Protein AF-R9MTG6-F1 (afdb_monomer_lite)

Foldseek 3Di:
DKDKDKFFWADDPPDPKTKTWDPDDCCVVPVDQKFFWFKDWQNRTDGWIWHDDPDPTIMTIDDPVNCVVVVHDGGDMIIMMIDGDDPPQQPFDQDPQARDTHSDPPPDDQHDPQDFFLVSQLVSDDPVVSVVSVVVVVVCCVVCVPWDWGADPSWTFTDDPHTQKTWHDDPPDIDIPRDDVVCVVCVVVVVD

pLDDT: mean 89.78, std 8.95, range [51.88, 97.75]

Radius of gyration: 26.45 Å; chains: 1; bounding box: 56×41×65 Å

Secondary structure (DSSP, 8-state):
-EEEEEEE-EE-TTSS-EEEEE-S-HHHHHS-SEEEEEEEETTEEEEEEEEE-SSSSEEEEE-HHHHHHHT--TT-EEEEEEEE--------EEPTTT--EESSTT-----SSPPSSHHHHHHTS-HHHHHHHHHHHHHHHHH-TTSEEEEETTEEEEEESEEEEEEEE-SSSEEEE--HHHHHHTHHHH--

Sequence (192 aa):
MELKFRGRILQNENMDAAYVEVPYDIKELFGKGRLLVNATFDGIPYRGQVVKMETSCYIIGVTKQIRKQIGKSFGDMVEVVLHERDSEKSPMWQCPKCGRVFKKKEQSHYCGEKPKTIDEYILSQDEDKQADLRYIRQILRSALPEAEERISWSMPTYWKGHNIVHFAASRKHIGLYPGPAAVEKFAGSLSS

Structure (mmCIF, N/CA/C/O backbone):
data_AF-R9MTG6-F1
#
_entry.id   AF-R9MTG6-F1
#
loop_
_atom_site.group_PDB
_atom_site.id
_atom_site.type_symbol
_atom_site.label_atom_id
_atom_site.label_alt_id
_atom_site.label_comp_id
_atom_site.label_asym_id
_atom_site.label_entity_id
_atom_site.label_seq_id
_atom_site.pdbx_PDB_ins_code
_atom_site.Cartn_x
_atom_site.Cartn_y
_atom_site.Cartn_z
_atom_site.occupancy
_atom_site.B_iso_or_equiv
_atom_site.auth_seq_id
_atom_site.auth_comp_id
_atom_site.auth_asym_id
_atom_site.auth_atom_id
_atom_site.pdbx_PDB_model_num
ATOM 1 N N . MET A 1 1 ? 16.351 16.139 -23.565 1.00 83.62 1 MET A N 1
ATOM 2 C CA . MET A 1 1 ? 17.674 15.680 -24.040 1.00 83.62 1 MET A CA 1
ATOM 3 C C . MET A 1 1 ? 17.540 14.253 -24.548 1.00 83.62 1 MET A C 1
ATOM 5 O O . MET A 1 1 ? 16.842 13.475 -23.903 1.00 83.62 1 MET A O 1
ATOM 9 N N . GLU A 1 2 ? 18.156 13.941 -25.686 1.00 91.69 2 GLU A N 1
ATOM 10 C CA . GLU A 1 2 ? 18.243 12.584 -26.241 1.00 91.69 2 GLU A CA 1
ATOM 11 C C . GLU A 1 2 ? 19.631 12.005 -25.929 1.00 91.69 2 GLU A C 1
ATOM 13 O O . GLU A 1 2 ? 20.635 12.696 -26.097 1.00 91.69 2 GLU A O 1
ATOM 18 N N . LEU A 1 3 ? 19.693 10.754 -25.467 1.00 94.00 3 LEU A N 1
ATOM 19 C CA . LEU A 1 3 ? 20.933 9.991 -25.316 1.00 94.00 3 LEU A CA 1
ATOM 20 C C . LEU A 1 3 ? 20.880 8.767 -26.227 1.00 94.00 3 LEU A C 1
ATOM 22 O O . LEU A 1 3 ? 19.967 7.952 -26.100 1.00 94.00 3 LEU A O 1
ATOM 26 N N . LYS A 1 4 ? 21.863 8.612 -27.116 1.00 96.50 4 LYS A N 1
ATOM 27 C CA . LYS A 1 4 ? 21.914 7.520 -28.093 1.00 96.50 4 LYS A CA 1
ATOM 28 C C . LYS A 1 4 ? 23.230 6.762 -27.999 1.00 96.50 4 LYS A C 1
ATOM 30 O O . LYS A 1 4 ? 24.298 7.352 -28.112 1.00 96.50 4 LYS A O 1
ATOM 35 N N . PHE A 1 5 ? 23.148 5.444 -27.849 1.00 96.69 5 PHE A N 1
ATOM 36 C CA . PHE A 1 5 ? 24.320 4.582 -27.734 1.00 96.69 5 PHE A CA 1
ATOM 37 C C . PHE A 1 5 ? 24.020 3.158 -28.209 1.00 96.69 5 PHE A C 1
ATOM 39 O O . PHE A 1 5 ? 22.871 2.764 -28.408 1.00 96.69 5 PHE A O 1
ATOM 46 N N . ARG A 1 6 ? 25.077 2.366 -28.391 1.00 96.75 6 ARG A N 1
ATOM 47 C CA . ARG A 1 6 ? 24.976 0.920 -28.598 1.00 96.75 6 ARG A CA 1
ATOM 48 C C . ARG A 1 6 ? 25.458 0.208 -27.351 1.00 96.75 6 ARG A C 1
ATOM 50 O O . ARG A 1 6 ? 26.515 0.547 -26.829 1.00 96.75 6 ARG A O 1
ATOM 57 N N . GLY A 1 7 ? 24.708 -0.792 -26.910 1.00 94.75 7 GLY A N 1
ATOM 58 C CA . GLY A 1 7 ? 25.071 -1.582 -25.742 1.00 94.75 7 GLY A CA 1
ATOM 59 C C . GLY A 1 7 ? 24.806 -3.063 -25.951 1.00 94.75 7 GLY A C 1
ATOM 60 O O . GLY A 1 7 ? 23.989 -3.454 -26.786 1.00 94.75 7 GLY A O 1
ATOM 61 N N . ARG A 1 8 ? 25.536 -3.889 -25.204 1.00 96.44 8 ARG A N 1
ATOM 62 C CA . ARG A 1 8 ? 25.361 -5.340 -25.205 1.00 96.44 8 ARG A CA 1
ATOM 63 C C . ARG A 1 8 ? 24.196 -5.712 -24.292 1.00 96.44 8 ARG A C 1
ATOM 65 O O . ARG A 1 8 ? 24.101 -5.191 -23.183 1.00 96.44 8 ARG A O 1
ATOM 72 N N . ILE A 1 9 ? 23.336 -6.622 -24.742 1.00 95.88 9 ILE A N 1
ATOM 73 C CA . ILE A 1 9 ? 22.280 -7.206 -23.914 1.00 95.88 9 ILE A CA 1
ATOM 74 C C . ILE A 1 9 ? 22.934 -8.185 -22.935 1.00 95.88 9 ILE A C 1
ATOM 76 O O . ILE A 1 9 ? 23.430 -9.238 -23.330 1.00 95.88 9 ILE A O 1
ATOM 80 N N . LEU A 1 10 ? 22.942 -7.836 -21.656 1.00 93.00 10 LEU A N 1
ATOM 81 C CA . LEU A 1 10 ? 23.493 -8.640 -20.572 1.00 93.00 10 LEU A CA 1
ATOM 82 C C . LEU A 1 10 ? 22.375 -9.366 -19.828 1.00 93.00 10 LEU A C 1
ATOM 84 O O . LEU A 1 10 ? 21.236 -8.897 -19.788 1.00 93.00 10 LEU A O 1
ATOM 88 N N . GLN A 1 11 ? 22.707 -10.516 -19.251 1.00 91.44 11 GLN A N 1
ATOM 89 C CA . GLN A 1 11 ? 21.797 -11.312 -18.438 1.00 91.44 11 GLN A CA 1
ATOM 90 C C . GLN A 1 11 ? 22.082 -11.070 -16.960 1.00 91.44 11 GLN A C 1
ATOM 92 O O . GLN A 1 11 ? 23.241 -11.049 -16.549 1.00 91.44 11 GLN A O 1
ATOM 97 N N . ASN A 1 12 ? 21.029 -10.903 -16.160 1.00 82.06 12 ASN A N 1
ATOM 98 C CA . ASN A 1 12 ? 21.184 -10.901 -14.712 1.00 82.06 12 ASN A CA 1
ATOM 99 C C . ASN A 1 12 ? 21.240 -12.348 -14.204 1.00 82.06 12 ASN A C 1
ATOM 101 O O . ASN A 1 12 ? 20.197 -12.995 -14.082 1.00 82.06 12 ASN A O 1
ATOM 105 N N . GLU A 1 13 ? 22.448 -12.844 -13.936 1.00 80.50 13 GLU A N 1
ATOM 106 C CA . GLU A 1 13 ? 22.692 -14.205 -13.437 1.00 80.50 13 GLU A CA 1
ATOM 107 C C . GLU A 1 13 ? 21.951 -15.281 -14.267 1.00 80.50 13 GLU A C 1
ATOM 109 O O . GLU A 1 13 ? 21.978 -15.252 -15.495 1.00 80.50 13 GLU A O 1
ATOM 114 N N . ASN A 1 14 ? 21.256 -16.217 -13.605 1.00 71.00 14 ASN A N 1
ATOM 115 C CA . ASN A 1 14 ? 20.451 -17.273 -14.228 1.00 71.00 14 ASN A CA 1
ATOM 116 C C . ASN A 1 14 ? 18.986 -16.857 -14.484 1.00 71.00 14 ASN A C 1
ATOM 118 O O . ASN A 1 14 ? 18.138 -17.706 -14.763 1.00 71.00 14 ASN A O 1
ATOM 122 N N . MET A 1 15 ? 18.644 -15.570 -14.371 1.00 77.69 15 MET A N 1
ATOM 123 C CA . MET A 1 15 ? 17.278 -15.088 -14.593 1.00 77.69 15 MET A CA 1
ATOM 124 C C . MET A 1 15 ? 17.046 -14.720 -16.065 1.00 77.69 15 MET A C 1
ATOM 126 O O . MET A 1 15 ? 17.955 -14.303 -16.774 1.00 77.69 15 MET A O 1
ATOM 130 N N . ASP A 1 16 ? 15.795 -14.764 -16.532 1.00 82.50 16 ASP A N 1
ATOM 131 C CA . ASP A 1 16 ? 15.403 -14.287 -17.879 1.00 82.50 16 ASP A CA 1
ATOM 132 C C . ASP A 1 16 ? 15.360 -12.737 -17.984 1.00 82.50 16 ASP A C 1
ATOM 134 O O . ASP A 1 16 ? 14.829 -12.146 -18.936 1.00 82.50 16 ASP A O 1
ATOM 138 N N . ALA A 1 17 ? 15.893 -12.048 -16.973 1.00 86.19 17 ALA A N 1
ATOM 139 C CA . ALA A 1 17 ? 16.011 -10.601 -16.929 1.00 86.19 17 ALA A CA 1
ATOM 140 C C . ALA A 1 17 ? 17.234 -10.162 -17.744 1.00 86.19 17 ALA A C 1
ATOM 142 O O . ALA A 1 17 ? 18.358 -10.561 -17.445 1.00 86.19 17 ALA A O 1
ATOM 143 N N . ALA A 1 18 ? 17.008 -9.322 -18.757 1.00 92.50 18 ALA A N 1
ATOM 144 C CA . ALA A 1 18 ? 18.086 -8.713 -19.524 1.00 92.50 18 ALA A CA 1
ATOM 145 C C . ALA A 1 18 ? 18.156 -7.213 -19.278 1.00 92.50 18 ALA A C 1
ATOM 147 O O . ALA A 1 18 ? 17.135 -6.563 -19.031 1.00 92.50 18 ALA A O 1
ATOM 148 N N . TYR A 1 19 ? 19.350 -6.662 -19.409 1.00 93.88 19 TYR A N 1
ATOM 149 C CA . TYR A 1 19 ? 19.604 -5.237 -19.293 1.00 93.88 19 TYR A CA 1
ATOM 150 C C . TYR A 1 19 ? 20.722 -4.807 -20.237 1.00 93.88 19 TYR A C 1
ATOM 152 O O . TYR A 1 19 ? 21.426 -5.630 -20.814 1.00 93.88 19 TYR A O 1
ATOM 160 N N . VAL A 1 20 ? 20.864 -3.499 -20.401 1.00 94.81 20 VAL A N 1
ATOM 161 C CA . VAL A 1 20 ? 21.968 -2.870 -21.117 1.00 94.81 20 VAL A CA 1
ATOM 162 C C . VAL A 1 20 ? 22.587 -1.825 -20.200 1.00 94.81 20 VAL A C 1
ATOM 164 O O . VAL A 1 20 ? 21.866 -1.081 -19.527 1.00 94.81 20 VAL A O 1
ATOM 167 N N . GLU A 1 21 ? 23.914 -1.773 -20.176 1.00 94.56 21 GLU A N 1
ATOM 168 C CA . GLU A 1 21 ? 24.667 -0.735 -19.474 1.00 94.56 21 GLU A CA 1
ATOM 169 C C . GLU A 1 21 ? 24.575 0.596 -20.217 1.00 94.56 21 GLU A C 1
ATOM 171 O O . GLU A 1 21 ? 24.777 0.676 -21.428 1.00 94.56 21 GLU A O 1
ATOM 176 N N . VAL A 1 22 ? 24.245 1.647 -19.474 1.00 93.81 22 VAL A N 1
ATOM 177 C CA . VAL A 1 22 ? 24.104 3.011 -19.969 1.00 93.81 22 VAL A CA 1
ATOM 178 C C . VAL A 1 22 ? 25.439 3.729 -19.737 1.00 93.81 22 VAL A C 1
ATOM 180 O O . VAL A 1 22 ? 25.802 3.945 -18.579 1.00 93.81 22 VAL A O 1
ATOM 183 N N . PRO A 1 23 ? 26.168 4.135 -20.794 1.00 93.25 23 PRO A N 1
ATOM 184 C CA . PRO A 1 23 ? 27.529 4.675 -20.694 1.00 93.25 23 PRO A CA 1
ATOM 185 C C . PRO A 1 23 ? 27.571 6.157 -20.275 1.00 93.25 23 PRO A C 1
ATOM 187 O O . PRO A 1 23 ? 28.524 6.867 -20.581 1.00 93.25 23 PRO A O 1
ATOM 190 N N . TYR A 1 24 ? 26.525 6.643 -19.607 1.00 90.69 24 TYR A N 1
ATOM 191 C CA . TYR A 1 24 ? 26.371 8.038 -19.205 1.00 90.69 24 TYR A CA 1
ATOM 192 C C . TYR A 1 24 ? 26.198 8.134 -17.695 1.00 90.69 24 TYR A C 1
ATOM 194 O O . TYR A 1 24 ? 25.437 7.357 -17.109 1.00 90.69 24 TYR A O 1
ATOM 202 N N . ASP A 1 25 ? 26.827 9.131 -17.068 1.00 88.81 25 ASP A N 1
ATOM 203 C CA . ASP A 1 25 ? 26.520 9.457 -15.679 1.00 88.81 25 ASP A CA 1
ATOM 204 C C . ASP A 1 25 ? 25.207 10.242 -15.604 1.00 88.81 25 ASP A C 1
ATOM 206 O O . ASP A 1 25 ? 25.135 11.457 -15.779 1.00 88.81 25 ASP A O 1
ATOM 210 N N . ILE A 1 26 ? 24.129 9.516 -15.324 1.00 90.31 26 ILE A N 1
ATOM 211 C CA . ILE A 1 26 ? 22.788 10.085 -15.201 1.00 90.31 26 ILE A CA 1
ATOM 212 C C . ILE A 1 26 ? 22.684 11.084 -14.038 1.00 90.31 26 ILE A C 1
ATOM 214 O O . ILE A 1 26 ? 21.885 12.020 -14.108 1.00 90.31 26 ILE A O 1
ATOM 218 N N . LYS A 1 27 ? 23.488 10.928 -12.978 1.00 88.50 27 LYS A N 1
ATOM 219 C CA . LYS A 1 27 ? 23.483 11.853 -11.838 1.00 88.50 27 LYS A CA 1
ATOM 220 C C . LYS A 1 27 ? 24.173 13.159 -12.200 1.00 88.50 27 LYS A C 1
ATOM 222 O O . LYS A 1 27 ? 23.679 14.203 -11.791 1.00 88.50 27 LYS A O 1
ATOM 227 N N . GLU A 1 28 ? 25.252 13.110 -12.970 1.00 88.25 28 GLU A N 1
ATOM 228 C CA . GLU A 1 28 ? 25.909 14.313 -13.488 1.00 88.25 28 GLU A CA 1
ATOM 229 C C . GLU A 1 28 ? 25.020 15.042 -14.507 1.00 88.25 28 GLU A C 1
ATOM 231 O O . GLU A 1 28 ? 24.811 16.246 -14.397 1.00 88.25 28 GLU A O 1
ATOM 236 N N . LEU A 1 29 ? 24.416 14.302 -15.444 1.00 88.75 29 LEU A N 1
ATOM 237 C CA . LEU A 1 29 ? 23.614 14.878 -16.527 1.00 88.75 29 LEU A CA 1
ATOM 238 C C . LEU A 1 29 ? 22.245 15.420 -16.085 1.00 88.75 29 LEU A C 1
ATOM 240 O O . LEU A 1 29 ? 21.788 16.431 -16.612 1.00 88.75 29 LEU A O 1
ATOM 244 N N . PHE A 1 30 ? 21.562 14.740 -15.158 1.00 86.12 30 PHE A N 1
ATOM 245 C CA . PHE A 1 30 ? 20.173 15.056 -14.787 1.00 86.12 30 PHE A CA 1
ATOM 246 C C . PHE A 1 30 ? 19.982 15.373 -13.300 1.00 86.12 30 PHE A C 1
ATOM 248 O O . PHE A 1 30 ? 18.862 15.667 -12.881 1.00 86.12 30 PHE A O 1
ATOM 255 N N . GLY A 1 31 ? 21.023 15.251 -12.467 1.00 86.00 31 GLY A N 1
ATOM 256 C CA . GLY A 1 31 ? 20.919 15.438 -11.014 1.00 86.00 31 GLY A CA 1
ATOM 257 C C . GLY A 1 31 ? 20.087 14.364 -10.297 1.00 86.00 31 GLY A C 1
ATOM 258 O O . GLY A 1 31 ? 19.708 14.546 -9.139 1.00 86.00 31 GLY A O 1
ATOM 259 N N . LYS A 1 32 ? 19.758 13.248 -10.964 1.00 81.62 32 LYS A N 1
ATOM 260 C CA . LYS A 1 32 ? 18.828 12.213 -10.475 1.00 81.62 32 LYS A CA 1
ATOM 261 C C . LYS A 1 32 ? 19.532 10.859 -10.368 1.00 81.62 32 LYS A C 1
ATOM 263 O O . LYS A 1 32 ? 20.230 10.445 -11.281 1.00 81.62 32 LYS A O 1
ATOM 268 N N . GLY A 1 33 ? 19.287 10.114 -9.285 1.00 82.75 33 GLY A N 1
ATOM 269 C CA . GLY A 1 33 ? 19.772 8.725 -9.145 1.00 82.75 33 GLY A CA 1
ATOM 270 C C . GLY A 1 33 ? 18.976 7.692 -9.961 1.00 82.75 33 GLY A C 1
ATOM 271 O O . GLY A 1 33 ? 19.418 6.560 -10.145 1.00 82.75 33 GLY A O 1
ATOM 272 N N . ARG A 1 34 ? 17.793 8.079 -10.448 1.00 88.88 34 ARG A N 1
ATOM 273 C CA . ARG A 1 34 ? 16.910 7.284 -11.308 1.00 88.88 34 ARG A CA 1
ATOM 274 C C . ARG A 1 34 ? 16.250 8.211 -12.315 1.00 88.88 34 ARG A C 1
ATOM 276 O O . ARG A 1 34 ? 15.691 9.234 -11.923 1.00 88.88 34 ARG A O 1
ATOM 283 N N . LEU A 1 35 ? 16.271 7.825 -13.584 1.00 91.12 35 LEU A N 1
ATOM 284 C CA . LEU A 1 35 ? 15.723 8.619 -14.681 1.00 91.12 35 LEU A CA 1
ATOM 285 C C . LEU A 1 35 ? 14.585 7.852 -15.347 1.00 91.12 35 LEU A C 1
ATOM 287 O O . LEU A 1 35 ? 14.782 6.739 -15.829 1.00 91.12 35 LEU A O 1
ATOM 291 N N . LEU A 1 36 ? 13.385 8.430 -15.365 1.00 93.12 36 LEU A N 1
ATOM 292 C CA . LEU A 1 36 ? 12.281 7.896 -16.160 1.00 93.12 36 LEU A CA 1
ATOM 293 C C . LEU A 1 36 ? 12.538 8.230 -17.624 1.00 93.12 36 LEU A C 1
ATOM 295 O O . LEU A 1 36 ? 12.897 9.362 -17.939 1.00 93.12 36 LEU A O 1
ATOM 299 N N . VAL A 1 37 ? 12.341 7.254 -18.508 1.00 94.19 37 VAL A N 1
ATOM 300 C CA . VAL A 1 37 ? 12.646 7.423 -19.929 1.00 94.19 37 VAL A CA 1
ATOM 301 C C . VAL A 1 37 ? 11.563 6.843 -20.829 1.00 94.19 37 VAL A C 1
ATOM 303 O O . VAL A 1 37 ? 10.923 5.837 -20.502 1.00 94.19 37 VAL A O 1
ATOM 306 N N . ASN A 1 38 ? 11.384 7.484 -21.980 1.00 95.62 38 ASN A N 1
ATOM 307 C CA . ASN A 1 38 ? 10.881 6.840 -23.184 1.00 95.62 38 ASN A CA 1
ATOM 308 C C . ASN A 1 38 ? 12.105 6.381 -23.975 1.00 95.62 38 ASN A C 1
ATOM 310 O O . ASN A 1 38 ? 12.874 7.205 -24.465 1.00 95.62 38 ASN A O 1
ATOM 314 N N . ALA A 1 39 ? 12.317 5.074 -24.028 1.00 95.88 39 ALA A N 1
ATOM 315 C CA . ALA A 1 39 ? 13.431 4.466 -24.726 1.00 95.88 39 ALA A CA 1
ATOM 316 C C . ALA A 1 39 ? 12.979 3.829 -26.042 1.00 95.88 39 ALA A C 1
ATOM 318 O O . ALA A 1 39 ? 11.805 3.496 -26.208 1.00 95.88 39 ALA A O 1
ATOM 319 N N . THR A 1 40 ? 13.919 3.591 -26.946 1.00 97.31 40 THR A N 1
ATOM 320 C CA . THR A 1 40 ? 13.750 2.644 -28.046 1.00 97.31 40 THR A CA 1
ATOM 321 C C . THR A 1 40 ? 14.898 1.644 -28.049 1.00 97.31 40 THR A C 1
ATOM 323 O O . THR A 1 40 ? 16.023 1.983 -27.683 1.00 97.31 40 THR A O 1
ATOM 326 N N . PHE A 1 41 ? 14.597 0.409 -28.445 1.00 97.56 41 PHE A N 1
ATOM 327 C CA . PHE A 1 41 ? 15.571 -0.650 -28.696 1.00 97.56 41 PHE A CA 1
ATOM 328 C C . PHE A 1 41 ? 15.443 -1.063 -30.158 1.00 97.56 41 PHE A C 1
ATOM 330 O O . PHE A 1 41 ? 14.402 -1.588 -30.541 1.00 97.56 41 PHE A O 1
ATOM 337 N N . ASP A 1 42 ? 16.442 -0.748 -30.984 1.00 96.25 42 ASP A N 1
ATOM 338 C CA . ASP A 1 42 ? 16.379 -0.872 -32.452 1.00 96.25 42 ASP A CA 1
ATOM 339 C C . ASP A 1 42 ? 15.067 -0.314 -33.049 1.00 96.25 42 ASP A C 1
ATOM 341 O O . ASP A 1 42 ? 14.438 -0.914 -33.918 1.00 96.25 42 ASP A O 1
ATOM 345 N N . GLY A 1 43 ? 14.609 0.828 -32.528 1.00 93.69 43 GLY A N 1
ATOM 346 C CA . GLY A 1 43 ? 13.366 1.480 -32.954 1.00 93.69 43 GLY A CA 1
ATOM 347 C C . GLY A 1 43 ? 12.085 0.977 -32.275 1.00 93.69 43 GLY A C 1
ATOM 348 O O . GLY A 1 43 ? 11.068 1.662 -32.355 1.00 93.69 43 GLY A O 1
ATOM 349 N N . ILE A 1 44 ? 12.111 -0.142 -31.540 1.00 96.00 44 ILE A N 1
ATOM 350 C CA . ILE A 1 44 ? 10.947 -0.622 -30.781 1.00 96.00 44 ILE A CA 1
ATOM 351 C C . ILE A 1 44 ? 10.767 0.213 -29.508 1.00 96.00 44 ILE A C 1
ATOM 353 O O . ILE A 1 44 ? 11.685 0.256 -28.681 1.00 96.00 44 ILE A O 1
ATOM 357 N N . PRO A 1 45 ? 9.605 0.861 -29.305 1.00 96.12 45 PRO A N 1
ATOM 358 C CA . PRO A 1 45 ? 9.386 1.741 -28.168 1.00 96.12 45 PRO A CA 1
ATOM 359 C C . PRO A 1 45 ? 9.288 0.970 -26.849 1.00 96.12 45 PRO A C 1
ATOM 361 O O . PRO A 1 45 ? 8.659 -0.084 -26.747 1.00 96.12 45 PRO A O 1
ATOM 364 N N . TYR A 1 46 ? 9.863 1.553 -25.803 1.00 94.44 46 TYR A N 1
ATOM 365 C CA . TYR A 1 46 ? 9.848 1.034 -24.446 1.00 94.44 46 TYR A CA 1
ATOM 366 C C . TYR A 1 46 ? 9.690 2.162 -23.432 1.00 94.44 46 TYR A C 1
ATOM 368 O O . TYR A 1 46 ? 10.498 3.086 -23.363 1.00 94.44 46 TYR A O 1
ATOM 376 N N . ARG A 1 47 ? 8.670 2.069 -22.579 1.00 93.94 47 ARG A N 1
ATOM 377 C CA . ARG A 1 47 ? 8.501 2.986 -21.449 1.00 93.94 47 ARG A CA 1
ATOM 378 C C . ARG A 1 47 ? 9.140 2.365 -20.217 1.00 93.94 47 ARG A C 1
ATOM 380 O O . ARG A 1 47 ? 8.668 1.342 -19.726 1.00 93.94 47 ARG A O 1
ATOM 387 N N . GLY A 1 48 ? 10.185 2.998 -19.698 1.00 92.38 48 GLY A N 1
ATOM 388 C CA . GLY A 1 48 ? 10.976 2.416 -18.623 1.00 92.38 48 GLY A CA 1
ATOM 389 C C . GLY A 1 48 ? 11.728 3.447 -17.802 1.00 92.38 48 GLY A C 1
ATOM 390 O O . GLY A 1 48 ? 11.291 4.588 -17.617 1.00 92.38 48 GLY A O 1
ATOM 391 N N . GLN A 1 49 ? 12.853 3.002 -17.259 1.00 94.25 49 GLN A N 1
ATOM 392 C CA . GLN A 1 49 ? 13.706 3.807 -16.405 1.00 94.25 49 GLN A CA 1
ATOM 393 C C . GLN A 1 49 ? 15.144 3.319 -16.439 1.00 94.25 49 GLN A C 1
ATOM 395 O O . GLN A 1 49 ? 15.392 2.115 -16.521 1.00 94.25 49 GLN A O 1
ATOM 400 N N . VAL A 1 50 ? 16.056 4.269 -16.298 1.00 94.06 50 VAL A N 1
ATOM 401 C CA . VAL A 1 50 ? 17.463 4.022 -16.022 1.00 94.06 50 VAL A CA 1
ATOM 402 C C . VAL A 1 50 ? 17.668 4.071 -14.514 1.00 94.06 50 VAL A C 1
ATOM 404 O O . VAL A 1 50 ? 17.205 5.001 -13.843 1.00 94.06 50 VAL A O 1
ATOM 407 N N . VAL A 1 51 ? 18.333 3.057 -13.974 1.00 91.94 51 VAL A N 1
ATOM 408 C CA . VAL A 1 51 ? 18.617 2.923 -12.540 1.00 91.94 51 VAL A CA 1
ATOM 409 C C . VAL A 1 51 ? 20.098 2.672 -12.319 1.00 91.94 51 VAL A C 1
ATOM 411 O O . VAL A 1 51 ? 20.758 2.073 -13.164 1.00 91.94 51 VAL A O 1
ATOM 414 N N . LYS A 1 52 ? 20.610 3.119 -11.173 1.00 87.62 52 LYS A N 1
ATOM 415 C CA . LYS A 1 52 ? 21.919 2.708 -10.671 1.00 87.62 52 LYS A CA 1
ATOM 416 C C . LYS A 1 52 ? 21.736 1.469 -9.796 1.00 87.62 52 LYS A C 1
ATOM 418 O O . LYS A 1 52 ? 20.933 1.518 -8.865 1.00 87.62 52 LYS A O 1
ATOM 423 N N . MET A 1 53 ? 22.423 0.379 -10.120 1.00 76.31 53 MET A N 1
ATOM 424 C CA . MET A 1 53 ? 22.511 -0.796 -9.243 1.00 76.31 53 MET A CA 1
ATOM 425 C C . MET A 1 53 ? 23.720 -0.657 -8.302 1.00 76.31 53 MET A C 1
ATOM 427 O O . MET A 1 53 ? 24.417 0.354 -8.335 1.00 76.31 53 MET A O 1
ATOM 431 N N . GLU A 1 54 ? 23.971 -1.657 -7.454 1.00 59.47 54 GLU A N 1
ATOM 432 C CA . GLU A 1 54 ? 25.152 -1.721 -6.569 1.00 59.47 54 GLU A CA 1
ATOM 433 C C . GLU A 1 54 ? 26.487 -1.862 -7.331 1.00 59.47 54 GLU A C 1
ATOM 435 O O . GLU A 1 54 ? 27.560 -1.817 -6.735 1.00 59.47 54 GLU A O 1
ATOM 440 N N . THR A 1 55 ? 26.437 -1.986 -8.658 1.00 55.97 55 THR A N 1
ATOM 441 C CA . THR A 1 55 ? 27.596 -1.942 -9.550 1.00 55.97 55 THR A CA 1
ATOM 442 C C . THR A 1 55 ? 27.860 -0.523 -10.070 1.00 55.97 55 THR A C 1
ATOM 444 O O . THR A 1 55 ? 27.013 0.369 -10.027 1.00 55.97 55 THR A O 1
ATOM 447 N N . SER A 1 56 ? 29.075 -0.286 -10.565 1.00 67.75 56 SER A N 1
ATOM 448 C CA . SER A 1 56 ? 29.609 1.026 -10.967 1.00 67.75 56 SER A CA 1
ATOM 449 C C . SER A 1 56 ? 28.868 1.741 -12.111 1.00 67.75 56 SER A C 1
ATOM 451 O O . SER A 1 56 ? 29.240 2.864 -12.447 1.00 67.75 56 SER A O 1
ATOM 453 N N . CYS A 1 57 ? 27.830 1.139 -12.701 1.00 81.31 57 CYS A N 1
ATOM 454 C CA . CYS A 1 57 ? 27.212 1.583 -13.951 1.00 81.31 57 CYS A CA 1
ATOM 455 C C . CYS A 1 57 ? 25.687 1.758 -13.827 1.00 81.31 57 CYS A C 1
ATOM 457 O O . CYS A 1 57 ? 25.014 1.092 -13.036 1.00 81.31 57 CYS A O 1
ATOM 459 N N . TYR A 1 58 ? 25.121 2.654 -14.639 1.00 91.88 58 TYR A N 1
ATOM 460 C CA . TYR A 1 58 ? 23.672 2.755 -14.826 1.00 91.88 58 TYR A CA 1
ATOM 461 C C . TYR A 1 58 ? 23.190 1.677 -15.794 1.00 91.88 58 TYR A C 1
ATOM 463 O O . TYR A 1 58 ? 23.900 1.329 -16.734 1.00 91.88 58 TYR A O 1
ATOM 471 N N . ILE A 1 59 ? 21.972 1.170 -15.604 1.00 93.62 59 ILE A N 1
ATOM 472 C CA . ILE A 1 59 ? 21.390 0.146 -16.478 1.00 93.62 59 ILE A CA 1
ATOM 473 C C . ILE A 1 59 ? 19.953 0.477 -16.877 1.00 93.62 59 ILE A C 1
ATOM 475 O O . ILE A 1 59 ? 19.211 1.129 -16.134 1.00 93.62 59 ILE A O 1
ATOM 479 N N . ILE A 1 60 ? 19.540 -0.035 -18.035 1.00 94.69 60 ILE A N 1
ATOM 480 C CA . ILE A 1 60 ? 18.146 -0.079 -18.480 1.00 94.69 60 ILE A CA 1
ATOM 481 C C . ILE A 1 60 ? 17.749 -1.518 -18.815 1.00 94.69 60 ILE A C 1
ATOM 483 O O . ILE A 1 60 ? 18.459 -2.225 -19.525 1.00 94.69 60 ILE A O 1
ATOM 487 N N . GLY A 1 61 ? 16.608 -1.967 -18.294 1.00 94.12 61 GLY A N 1
ATOM 488 C CA . GLY A 1 61 ? 16.095 -3.310 -18.568 1.00 94.12 61 GLY A CA 1
ATOM 489 C C . GLY A 1 61 ? 15.573 -3.454 -20.000 1.00 94.12 61 GLY A C 1
ATOM 490 O O . GLY A 1 61 ? 14.865 -2.574 -20.488 1.00 94.12 61 GLY A O 1
ATOM 491 N N . VAL A 1 62 ? 15.861 -4.593 -20.632 1.00 94.44 62 VAL A N 1
ATOM 492 C CA . VAL A 1 62 ? 15.325 -4.996 -21.941 1.00 94.44 62 VAL A CA 1
ATOM 493 C C . VAL A 1 62 ? 14.399 -6.184 -21.725 1.00 94.44 62 VAL A C 1
ATOM 495 O O . VAL A 1 62 ? 14.839 -7.263 -21.329 1.00 94.44 62 VAL A O 1
ATOM 498 N N . THR A 1 63 ? 13.100 -6.012 -21.955 1.00 93.38 63 THR A N 1
ATOM 499 C CA . THR A 1 63 ? 12.122 -7.072 -21.667 1.00 93.38 63 THR A CA 1
ATOM 500 C C . THR A 1 63 ? 12.233 -8.230 -22.659 1.00 93.38 63 THR A C 1
ATOM 502 O O . THR A 1 63 ? 12.648 -8.055 -23.805 1.00 93.38 63 THR A O 1
ATOM 505 N N . LYS A 1 64 ? 11.787 -9.425 -22.251 1.00 93.12 64 LYS A N 1
ATOM 506 C CA . LYS A 1 64 ? 11.702 -10.598 -23.138 1.00 93.12 64 LYS A CA 1
ATOM 507 C C . LYS A 1 64 ? 10.878 -10.319 -24.397 1.00 93.12 64 LYS A C 1
ATOM 509 O O . LYS A 1 64 ? 11.212 -10.808 -25.471 1.00 93.12 64 LYS A O 1
ATOM 514 N N . GLN A 1 65 ? 9.807 -9.535 -24.269 1.00 92.94 65 GLN A N 1
ATOM 515 C CA . GLN A 1 65 ? 8.965 -9.144 -25.398 1.00 92.94 65 GLN A CA 1
ATOM 516 C C . GLN A 1 65 ? 9.745 -8.300 -26.408 1.00 92.94 65 GLN A C 1
ATOM 518 O O . GLN A 1 65 ? 9.695 -8.598 -27.596 1.00 92.94 65 GLN A O 1
ATOM 523 N N . ILE A 1 66 ? 10.490 -7.296 -25.942 1.00 94.81 66 ILE A N 1
ATOM 524 C CA . ILE A 1 66 ? 11.309 -6.447 -26.814 1.00 94.81 66 ILE A CA 1
ATOM 525 C C . ILE A 1 66 ? 12.385 -7.282 -27.500 1.00 94.81 66 ILE A C 1
ATOM 527 O O . ILE A 1 66 ? 12.476 -7.236 -28.719 1.00 94.81 66 ILE A O 1
ATOM 531 N N . ARG A 1 67 ? 13.119 -8.113 -26.745 1.00 95.12 67 ARG A N 1
ATOM 532 C CA . ARG A 1 67 ? 14.128 -9.046 -27.280 1.00 95.12 67 ARG A CA 1
ATOM 533 C C . ARG A 1 67 ? 13.575 -9.915 -28.414 1.00 95.12 67 ARG A C 1
ATOM 535 O O . ARG A 1 67 ? 14.184 -10.013 -29.474 1.00 95.12 67 ARG A O 1
ATOM 542 N N . LYS A 1 68 ? 12.374 -10.475 -28.225 1.00 94.56 68 LYS A N 1
ATOM 543 C CA . LYS A 1 68 ? 11.669 -11.241 -29.264 1.00 94.56 68 LYS A CA 1
ATOM 544 C C . LYS A 1 68 ? 11.306 -10.397 -30.490 1.00 94.56 68 LYS A C 1
ATOM 546 O O . LYS A 1 68 ? 11.431 -10.898 -31.597 1.00 94.56 68 LYS A O 1
ATOM 551 N N . GLN A 1 69 ? 10.854 -9.155 -30.305 1.00 95.44 69 GLN A N 1
ATOM 552 C CA . GLN A 1 69 ? 10.461 -8.273 -31.413 1.00 95.44 69 GLN A CA 1
ATOM 553 C C . GLN A 1 69 ? 11.653 -7.818 -32.259 1.00 95.44 69 GLN A C 1
ATOM 555 O O . GLN A 1 69 ? 11.539 -7.770 -33.478 1.00 95.44 69 GLN A O 1
ATOM 560 N N . ILE A 1 70 ? 12.791 -7.524 -31.628 1.00 95.44 70 ILE A N 1
ATOM 561 C CA . ILE A 1 70 ? 14.018 -7.110 -32.329 1.00 95.44 70 ILE A CA 1
ATOM 562 C C . ILE A 1 70 ? 14.862 -8.299 -32.812 1.00 95.44 70 ILE A C 1
ATOM 564 O O . ILE A 1 70 ? 15.874 -8.100 -33.475 1.00 95.44 70 ILE A O 1
ATOM 568 N N . GLY A 1 71 ? 14.473 -9.532 -32.465 1.00 95.25 71 GLY A N 1
ATOM 569 C CA . GLY A 1 71 ? 15.204 -10.746 -32.829 1.00 95.25 71 GLY A CA 1
ATOM 570 C C . GLY A 1 71 ? 16.589 -10.856 -32.184 1.00 95.25 71 GLY A C 1
ATOM 571 O O . GLY A 1 71 ? 17.482 -11.435 -32.793 1.00 95.25 71 GLY A O 1
ATOM 572 N N . LYS A 1 72 ? 16.780 -10.299 -30.979 1.00 95.56 72 LYS A N 1
ATOM 573 C CA . LYS A 1 72 ? 18.072 -10.288 -30.265 1.00 95.56 72 LYS A CA 1
ATOM 574 C C . LYS A 1 72 ? 17.989 -10.983 -28.913 1.00 95.56 72 LYS A C 1
ATOM 576 O O . LYS A 1 72 ? 16.963 -10.939 -28.235 1.00 95.56 72 LYS A O 1
ATOM 581 N N . SER A 1 73 ? 19.090 -11.594 -28.504 1.00 94.06 73 SER A N 1
ATOM 582 C CA . SER A 1 73 ? 19.258 -12.341 -27.261 1.00 94.06 73 SER A CA 1
ATOM 583 C C . SER A 1 73 ? 20.434 -11.803 -26.437 1.00 94.06 73 SER A C 1
ATOM 585 O O . SER A 1 73 ? 20.997 -10.747 -26.723 1.00 94.06 73 SER A O 1
ATOM 587 N N . PHE A 1 74 ? 20.780 -12.501 -25.357 1.00 94.69 74 PHE A N 1
ATOM 588 C CA . PHE A 1 74 ? 21.945 -12.179 -24.538 1.00 94.69 74 PHE A CA 1
ATOM 589 C C . PHE A 1 74 ? 23.230 -12.223 -25.377 1.00 94.69 74 PHE A C 1
ATOM 591 O O . PHE A 1 74 ? 23.430 -13.140 -26.168 1.00 94.69 74 PHE A O 1
ATOM 598 N N . GLY A 1 75 ? 24.102 -11.232 -25.196 1.00 93.75 75 GLY A N 1
ATOM 599 C CA . GLY A 1 75 ? 25.342 -11.065 -25.957 1.00 93.75 75 GLY A CA 1
ATOM 600 C C . GLY A 1 75 ? 25.208 -10.196 -27.211 1.00 93.75 75 GLY A C 1
ATOM 601 O O . GLY A 1 75 ? 26.208 -9.615 -27.640 1.00 93.75 75 GLY A O 1
ATOM 602 N N . ASP A 1 76 ? 23.997 -10.028 -27.747 1.00 96.25 76 ASP A N 1
ATOM 603 C CA . ASP A 1 76 ? 23.768 -9.212 -28.937 1.00 96.25 76 ASP A CA 1
ATOM 604 C C . ASP A 1 76 ? 23.872 -7.713 -28.641 1.00 96.25 76 ASP A C 1
ATOM 606 O O . ASP A 1 76 ? 23.589 -7.234 -27.539 1.00 96.25 76 ASP A O 1
ATOM 610 N N . MET A 1 77 ? 24.261 -6.953 -29.664 1.00 96.81 77 MET A N 1
ATOM 611 C CA . MET A 1 77 ? 24.316 -5.494 -29.609 1.00 96.81 77 MET A CA 1
ATOM 612 C C . MET A 1 77 ? 22.966 -4.899 -29.984 1.00 96.81 77 MET A C 1
ATOM 614 O O . MET A 1 77 ? 22.430 -5.225 -31.040 1.00 96.81 77 MET A O 1
ATOM 618 N N . VAL A 1 78 ? 22.455 -3.966 -29.186 1.00 96.88 78 VAL A N 1
ATOM 619 C CA . VAL A 1 78 ? 21.202 -3.242 -29.437 1.00 96.88 78 VAL A CA 1
ATOM 620 C C . VAL A 1 78 ? 21.457 -1.738 -29.510 1.00 96.88 78 VAL A C 1
ATOM 622 O O . VAL A 1 78 ? 22.258 -1.197 -28.742 1.00 96.88 78 VAL A O 1
ATOM 625 N N . GLU A 1 79 ? 20.810 -1.061 -30.460 1.00 97.62 79 GLU A N 1
ATOM 626 C CA . GLU A 1 79 ? 20.771 0.399 -30.490 1.00 97.62 79 GLU A CA 1
ATOM 627 C C . GLU A 1 79 ? 19.749 0.896 -29.470 1.00 97.62 79 GLU A C 1
ATOM 629 O O . GLU A 1 79 ? 18.581 0.515 -29.523 1.00 97.62 79 GLU A O 1
ATOM 634 N N . VAL A 1 80 ? 20.198 1.741 -28.544 1.00 97.75 80 VAL A N 1
ATOM 635 C CA . VAL A 1 80 ? 19.370 2.305 -27.482 1.00 97.75 80 VAL A CA 1
ATOM 636 C C . VAL A 1 80 ? 19.294 3.812 -27.655 1.00 97.75 80 VAL A C 1
ATOM 638 O O . VAL A 1 80 ? 20.318 4.497 -27.679 1.00 97.75 80 VAL A O 1
ATOM 641 N N . VAL A 1 81 ? 18.074 4.333 -27.733 1.00 97.38 81 VAL A N 1
ATOM 642 C CA . VAL A 1 81 ? 17.809 5.774 -27.668 1.00 97.38 81 VAL A CA 1
ATOM 643 C C . VAL A 1 81 ? 16.992 6.041 -26.421 1.00 97.38 81 VAL A C 1
ATOM 645 O O . VAL A 1 81 ? 15.986 5.377 -26.202 1.00 97.38 81 VAL A O 1
ATOM 648 N N . LEU A 1 82 ? 17.408 6.993 -25.593 1.00 96.06 82 LEU A N 1
ATOM 649 C CA . LEU A 1 82 ? 16.732 7.377 -24.361 1.00 96.06 82 LEU A CA 1
ATOM 650 C C . LEU A 1 82 ? 16.303 8.836 -24.438 1.00 96.06 82 LEU A C 1
ATOM 652 O O . LEU A 1 82 ? 17.119 9.723 -24.680 1.00 96.06 82 LEU A O 1
ATOM 656 N N . HIS A 1 83 ? 15.039 9.081 -24.129 1.00 93.69 83 HIS A N 1
ATOM 657 C CA . HIS A 1 83 ? 14.502 10.412 -23.899 1.00 93.69 83 HIS A CA 1
ATOM 658 C C . HIS A 1 83 ? 14.040 10.512 -22.459 1.00 93.69 83 HIS A C 1
ATOM 660 O O . HIS A 1 83 ? 13.242 9.680 -22.018 1.00 93.69 83 HIS A O 1
ATOM 666 N N . GLU A 1 84 ? 14.515 11.524 -21.730 1.00 92.06 84 GLU A N 1
ATOM 667 C CA . GLU A 1 84 ? 13.958 11.827 -20.412 1.00 92.06 84 GLU A CA 1
ATOM 668 C C . GLU A 1 84 ? 12.446 12.018 -20.527 1.00 92.06 84 GLU A C 1
ATOM 670 O O . GLU A 1 84 ? 11.942 12.701 -21.420 1.00 92.06 84 GLU A O 1
ATOM 675 N N . ARG A 1 85 ? 11.728 11.376 -19.611 1.00 89.50 85 ARG A N 1
ATOM 676 C CA . ARG A 1 85 ? 10.290 11.500 -19.474 1.00 89.50 85 ARG A CA 1
ATOM 677 C C . ARG A 1 85 ? 9.985 12.115 -18.124 1.00 89.50 85 ARG A C 1
ATOM 679 O O . ARG A 1 85 ? 10.460 11.627 -17.097 1.00 89.50 85 ARG A O 1
ATOM 686 N N . ASP A 1 86 ? 9.096 13.096 -18.119 1.00 80.00 86 ASP A N 1
ATOM 687 C CA . ASP A 1 86 ? 8.569 13.621 -16.874 1.00 80.00 86 ASP A CA 1
ATOM 688 C C . ASP A 1 86 ? 7.878 12.519 -16.065 1.00 80.00 86 ASP A C 1
ATOM 690 O O . ASP A 1 86 ? 7.178 11.628 -16.579 1.00 80.00 86 ASP A O 1
ATOM 694 N N . SER A 1 87 ? 8.065 12.577 -14.748 1.00 69.19 87 SER A N 1
ATOM 695 C CA . SER A 1 87 ? 7.153 11.896 -13.849 1.00 69.19 87 SER A CA 1
ATOM 696 C C . SER A 1 87 ? 5.817 12.619 -13.953 1.00 69.19 87 SER A C 1
ATOM 698 O O . SER A 1 87 ? 5.548 13.568 -13.224 1.00 69.19 87 SER A O 1
ATOM 700 N N . GLU A 1 88 ? 4.959 12.171 -14.869 1.00 63.44 88 GLU A N 1
ATOM 701 C CA . GLU A 1 88 ? 3.528 12.425 -14.755 1.00 63.44 88 GLU A CA 1
ATOM 702 C C . GLU A 1 88 ? 3.143 11.976 -13.344 1.00 63.44 88 GLU A C 1
ATOM 704 O O . GLU A 1 88 ? 3.061 10.777 -13.054 1.00 63.44 88 GLU A O 1
ATOM 709 N N . LYS A 1 89 ? 3.015 12.931 -12.415 1.00 60.19 89 LYS A N 1
ATOM 710 C CA . LYS A 1 89 ? 2.418 12.668 -11.114 1.00 60.19 89 LYS A CA 1
ATOM 711 C C . LYS A 1 89 ? 1.028 12.169 -11.466 1.00 60.19 89 LYS A C 1
ATOM 713 O O . LYS A 1 89 ? 0.244 12.939 -12.017 1.00 60.19 89 LYS A O 1
ATOM 718 N N . SER A 1 90 ? 0.761 10.878 -11.240 1.00 60.91 90 SER A N 1
ATOM 719 C CA . SER A 1 90 ? -0.576 10.320 -11.440 1.00 60.91 90 SER A CA 1
ATOM 720 C C . SER A 1 90 ? -1.580 11.301 -10.845 1.00 60.91 90 SER A C 1
ATOM 722 O O . SER A 1 90 ? -1.333 11.747 -9.716 1.00 60.91 90 SER A O 1
ATOM 724 N N . PRO A 1 91 ? -2.646 11.672 -11.579 1.00 66.69 91 PRO A N 1
ATOM 725 C CA . PRO A 1 91 ? -3.618 12.620 -11.075 1.00 66.69 91 PRO A CA 1
ATOM 726 C C . PRO A 1 91 ? -4.080 12.121 -9.717 1.00 66.69 91 PRO A C 1
ATOM 728 O O . PRO A 1 91 ? -4.589 11.011 -9.551 1.00 66.69 91 PRO A O 1
ATOM 731 N N . MET A 1 92 ? -3.755 12.931 -8.727 1.00 81.62 92 MET A N 1
ATOM 732 C CA . MET A 1 92 ? -4.008 12.649 -7.340 1.00 81.62 92 MET A CA 1
ATOM 733 C C . MET A 1 92 ? -5.517 12.785 -7.136 1.00 81.62 92 MET A C 1
ATOM 735 O O . MET A 1 92 ? -6.084 13.853 -7.355 1.00 81.62 92 MET A O 1
ATOM 739 N N . TRP A 1 93 ? -6.191 11.689 -6.790 1.00 88.31 93 TRP A N 1
ATOM 740 C CA . TRP A 1 93 ? -7.635 11.709 -6.591 1.00 88.31 93 TRP A CA 1
ATOM 741 C C . TRP A 1 93 ? -7.946 12.339 -5.239 1.00 88.31 93 TRP A C 1
ATOM 743 O O . TRP A 1 93 ? -7.501 11.848 -4.200 1.00 88.31 93 TRP A O 1
ATOM 753 N N . GLN A 1 94 ? -8.722 13.416 -5.253 1.00 87.69 94 GLN A N 1
ATOM 754 C CA . GLN A 1 94 ? -9.244 14.023 -4.042 1.00 87.69 94 GLN A CA 1
ATOM 755 C C . GLN A 1 94 ? -10.550 13.333 -3.647 1.00 87.69 94 GLN A C 1
ATOM 757 O O . GLN A 1 94 ? -11.479 13.221 -4.447 1.00 87.69 94 GLN A O 1
ATOM 762 N N . CYS A 1 95 ? -10.629 12.862 -2.405 1.00 83.12 95 CYS A N 1
ATOM 763 C CA . CYS A 1 95 ? -11.863 12.313 -1.877 1.00 83.12 95 CYS A CA 1
ATOM 764 C C . CYS A 1 95 ? -12.930 13.418 -1.797 1.00 83.12 95 CYS A C 1
ATOM 766 O O . CYS A 1 95 ? -12.706 14.403 -1.091 1.00 83.12 95 CYS A O 1
ATOM 768 N N . PRO A 1 96 ? -14.115 13.242 -2.411 1.00 84.38 96 PRO A N 1
ATOM 769 C CA . PRO A 1 96 ? -15.177 14.245 -2.350 1.00 84.38 96 PRO A CA 1
ATOM 770 C C . PRO A 1 96 ? -15.791 14.379 -0.948 1.00 84.38 96 PRO A C 1
ATOM 772 O O . PRO A 1 96 ? -16.392 15.401 -0.650 1.00 84.38 96 PRO A O 1
ATOM 775 N N . LYS A 1 97 ? -15.637 13.368 -0.075 1.00 78.62 97 LYS A N 1
ATOM 776 C CA . LYS A 1 97 ? -16.181 13.389 1.294 1.00 78.62 97 LYS A CA 1
ATOM 777 C C . LYS A 1 97 ? -15.288 14.118 2.299 1.00 78.62 97 LYS A C 1
ATOM 779 O O . LYS A 1 97 ? -15.807 14.754 3.202 1.00 78.62 97 LYS A O 1
ATOM 784 N N . CYS A 1 98 ? -13.962 13.984 2.202 1.00 82.69 98 CYS A N 1
ATOM 785 C CA . CYS A 1 98 ? -13.048 14.534 3.216 1.00 82.69 98 CYS A CA 1
ATOM 786 C C . CYS A 1 98 ? -11.913 15.404 2.667 1.00 82.69 98 CYS A C 1
ATOM 788 O O . CYS A 1 98 ? -11.052 15.823 3.433 1.00 82.69 98 CYS A O 1
ATOM 790 N N . GLY A 1 99 ? -11.840 15.623 1.354 1.00 83.69 99 GLY A N 1
ATOM 791 C CA . GLY A 1 99 ? -10.842 16.497 0.736 1.00 83.69 99 GLY A CA 1
ATOM 792 C C . GLY A 1 99 ? -9.401 15.972 0.741 1.00 83.69 99 GLY A C 1
ATOM 793 O O . GLY A 1 99 ? -8.537 16.606 0.138 1.00 83.69 99 GLY A O 1
ATOM 794 N N . ARG A 1 100 ? -9.113 14.823 1.372 1.00 83.44 100 ARG A N 1
ATOM 795 C CA . ARG A 1 100 ? -7.782 14.194 1.330 1.00 83.44 100 ARG A CA 1
ATOM 796 C C . ARG A 1 100 ? -7.453 13.649 -0.049 1.00 83.44 100 ARG A C 1
ATOM 798 O O . ARG A 1 100 ? -8.333 13.249 -0.808 1.00 83.44 100 ARG A O 1
ATOM 805 N N . VAL A 1 101 ? -6.158 13.600 -0.326 1.00 86.19 101 VAL A N 1
ATOM 806 C CA . VAL A 1 101 ? -5.611 13.335 -1.650 1.00 86.19 101 VAL A CA 1
ATOM 807 C C . VAL A 1 101 ? -4.906 11.979 -1.672 1.00 86.19 101 VAL A C 1
ATOM 809 O O . VAL A 1 101 ? -4.031 11.709 -0.851 1.00 86.19 101 VAL A O 1
ATOM 812 N N . PHE A 1 102 ? -5.275 11.122 -2.622 1.00 84.12 102 PHE A N 1
ATOM 813 C CA . PHE A 1 102 ? -4.814 9.738 -2.719 1.00 84.12 102 PHE A CA 1
ATOM 814 C C . PHE A 1 102 ? -4.214 9.432 -4.093 1.00 84.12 102 PHE A C 1
ATOM 816 O O . PHE A 1 102 ? -4.557 10.044 -5.102 1.00 84.12 102 PHE A O 1
ATOM 823 N N . LYS A 1 103 ? -3.316 8.440 -4.143 1.00 83.94 103 LYS A N 1
ATOM 824 C CA . LYS A 1 103 ? -2.674 8.000 -5.396 1.00 83.94 103 LYS A CA 1
ATOM 825 C C . LYS A 1 103 ? -3.623 7.222 -6.309 1.00 83.94 103 LYS A C 1
ATOM 827 O O . LYS A 1 103 ? -3.412 7.191 -7.515 1.00 83.94 103 LYS A O 1
ATOM 832 N N . LYS A 1 104 ? -4.620 6.544 -5.733 1.00 81.62 104 LYS A N 1
ATOM 833 C CA . LYS A 1 104 ? -5.589 5.718 -6.461 1.00 81.62 104 LYS A CA 1
ATOM 834 C C . LYS A 1 104 ? -6.981 6.336 -6.351 1.00 81.62 104 LYS A C 1
ATOM 836 O O . LYS A 1 104 ? -7.384 6.759 -5.266 1.00 81.62 104 LYS A O 1
ATOM 841 N N . LYS A 1 105 ? -7.715 6.353 -7.466 1.00 82.81 105 LYS A N 1
ATOM 842 C CA . LYS A 1 105 ? -9.135 6.725 -7.488 1.00 82.81 105 LYS A CA 1
ATOM 843 C C . LYS A 1 105 ? -9.921 5.771 -6.586 1.00 82.81 105 LYS A C 1
ATOM 845 O O . LYS A 1 105 ? -9.661 4.571 -6.610 1.00 82.81 105 LYS A O 1
ATOM 850 N N . GLU A 1 106 ? -10.833 6.318 -5.780 1.00 79.19 106 GLU A N 1
ATOM 851 C CA . GLU A 1 106 ? -11.676 5.552 -4.844 1.00 79.19 106 GLU A CA 1
ATOM 852 C C . GLU A 1 106 ? -10.883 4.676 -3.855 1.00 79.19 106 GLU A C 1
ATOM 854 O O . GLU A 1 106 ? -11.356 3.632 -3.404 1.00 79.19 106 GLU A O 1
ATOM 859 N N . GLN A 1 107 ? -9.663 5.093 -3.491 1.00 78.06 107 GLN A N 1
ATOM 860 C CA . GLN A 1 107 ? -8.880 4.392 -2.477 1.00 78.06 107 GLN A CA 1
ATOM 861 C C . GLN A 1 107 ? -9.671 4.309 -1.164 1.00 78.06 107 GLN A C 1
ATOM 863 O O . GLN A 1 107 ? -10.123 5.331 -0.645 1.00 78.06 107 GLN A O 1
ATOM 868 N N . SER A 1 108 ? -9.812 3.096 -0.617 1.00 69.38 108 SER A N 1
ATOM 869 C CA . SER A 1 108 ? -10.489 2.884 0.665 1.00 69.38 108 SER A CA 1
ATOM 870 C C . SER A 1 108 ? -9.775 3.650 1.776 1.00 69.38 108 SER A C 1
ATOM 872 O O . SER A 1 108 ? -8.564 3.511 1.957 1.00 69.38 108 SER A O 1
ATOM 874 N N . HIS A 1 109 ? -10.532 4.468 2.497 1.00 73.88 109 HIS A N 1
ATOM 875 C CA . HIS A 1 109 ? -10.081 5.206 3.666 1.00 73.88 109 HIS A CA 1
ATOM 876 C C . HIS A 1 109 ? -11.291 5.600 4.512 1.00 73.88 109 HIS A C 1
ATOM 878 O O . HIS A 1 109 ? -12.399 5.774 4.005 1.00 73.88 109 HIS A O 1
ATOM 884 N N . TYR A 1 110 ? -11.061 5.795 5.803 1.00 71.44 110 TYR A N 1
ATOM 885 C CA . TYR A 1 110 ? -12.021 6.463 6.672 1.00 71.44 110 TYR A CA 1
ATOM 886 C C . TYR A 1 110 ? -12.099 7.939 6.284 1.00 71.44 110 TYR A C 1
ATOM 888 O O . TYR A 1 110 ? -11.040 8.545 6.191 1.00 71.44 110 TYR A O 1
ATOM 896 N N . CYS A 1 111 ? -13.285 8.516 6.070 1.00 70.88 111 CYS A N 1
ATOM 897 C CA . CYS A 1 111 ? -13.495 9.936 5.751 1.00 70.88 111 CYS A CA 1
ATOM 898 C C . CYS A 1 111 ? -13.884 10.721 7.016 1.00 70.88 111 CYS A C 1
ATOM 900 O O . CYS A 1 111 ? -14.827 10.318 7.678 1.00 70.88 111 CYS A O 1
ATOM 902 N N . GLY A 1 112 ? -13.217 11.845 7.314 1.00 71.38 112 GLY A N 1
ATOM 903 C CA . GLY A 1 112 ? -13.571 12.730 8.437 1.00 71.38 112 GLY A CA 1
ATOM 904 C C . GLY A 1 112 ? -12.428 12.963 9.427 1.00 71.38 112 GLY A C 1
ATOM 905 O O . GLY A 1 112 ? -11.293 12.536 9.185 1.00 71.38 112 GLY A O 1
ATOM 906 N N . GLU A 1 113 ? -12.730 13.648 10.532 1.00 75.00 113 GLU A N 1
ATOM 907 C CA . GLU A 1 113 ? -11.814 13.766 11.668 1.00 75.00 113 GLU A CA 1
ATOM 908 C C . GLU A 1 113 ? -11.603 12.409 12.331 1.00 75.00 113 GLU A C 1
ATOM 910 O O . GLU A 1 113 ? -12.521 11.588 12.419 1.00 75.00 113 GLU A O 1
ATOM 915 N N . LYS A 1 114 ? -10.373 12.173 12.795 1.00 81.62 114 LYS A N 1
ATOM 916 C CA . LYS A 1 114 ? -10.035 10.961 13.538 1.00 81.62 114 LYS A CA 1
ATOM 917 C C . LYS A 1 114 ? -10.981 10.855 14.747 1.00 81.62 114 LYS A C 1
ATOM 919 O O . LYS A 1 114 ? -10.975 11.774 15.565 1.00 81.62 114 LYS A O 1
ATOM 924 N N . PRO A 1 115 ? -11.735 9.751 14.889 1.00 89.25 115 PRO A N 1
ATOM 925 C CA . PRO A 1 115 ? -12.633 9.592 16.020 1.00 89.25 115 PRO A CA 1
ATOM 926 C C . PRO A 1 115 ? -11.819 9.539 17.310 1.00 89.25 115 PRO A C 1
ATOM 928 O O . PRO A 1 115 ? -10.711 8.989 17.341 1.00 89.25 115 PRO A O 1
ATOM 931 N N . LYS A 1 116 ? -12.357 10.128 18.372 1.00 91.94 116 LY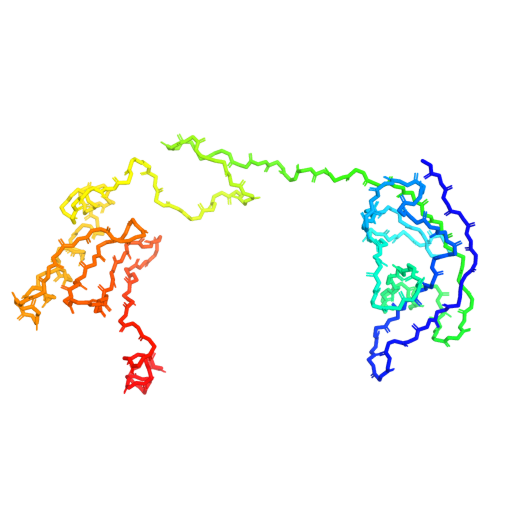S A N 1
ATOM 932 C CA . LYS A 1 116 ? -11.742 10.130 19.702 1.00 91.94 116 LYS A CA 1
ATOM 933 C C . LYS A 1 116 ? -12.199 8.925 20.513 1.00 91.94 116 LYS A C 1
ATOM 935 O O . LYS A 1 116 ? -11.433 8.418 21.327 1.00 91.94 116 LYS A O 1
ATOM 940 N N . THR A 1 117 ? -13.409 8.435 20.248 1.00 95.81 117 THR A N 1
ATOM 941 C CA . THR A 1 117 ? -14.029 7.314 20.964 1.00 95.81 117 THR A CA 1
ATOM 942 C C . THR A 1 117 ? -14.551 6.241 20.008 1.00 95.81 117 THR A C 1
ATOM 944 O O . THR A 1 117 ? -14.742 6.481 18.812 1.00 95.81 117 THR A O 1
ATOM 947 N N . ILE A 1 118 ? -14.786 5.033 20.534 1.00 96.44 118 ILE A N 1
ATOM 948 C CA . ILE A 1 118 ? -15.408 3.944 19.764 1.00 96.44 118 ILE A CA 1
ATOM 949 C C . ILE A 1 118 ? -16.844 4.314 19.364 1.00 96.44 118 ILE A C 1
ATOM 951 O O . ILE A 1 118 ? -17.254 4.004 18.250 1.00 96.44 118 ILE A O 1
ATOM 955 N N . ASP A 1 119 ? -17.589 5.012 20.223 1.00 96.19 119 ASP A N 1
ATOM 956 C CA . ASP A 1 119 ? -18.942 5.485 19.909 1.00 96.19 119 ASP A CA 1
ATOM 957 C C . ASP A 1 119 ? -18.958 6.436 18.709 1.00 96.19 119 ASP A C 1
ATOM 959 O O . ASP A 1 119 ? -19.724 6.222 17.770 1.00 96.19 119 ASP A O 1
ATOM 963 N N . GLU A 1 120 ? -18.061 7.425 18.684 1.00 93.94 120 GLU A N 1
ATOM 964 C CA . GLU A 1 120 ? -17.901 8.328 17.537 1.00 93.94 120 GLU A CA 1
ATOM 965 C C . GLU A 1 120 ? -17.531 7.561 16.261 1.00 93.94 120 GLU A C 1
ATOM 967 O O . GLU A 1 120 ? -18.093 7.816 15.194 1.00 93.94 120 GLU A O 1
ATOM 972 N N . TYR A 1 121 ? -16.620 6.585 16.366 1.00 94.31 121 TYR A N 1
ATOM 973 C CA . TYR A 1 121 ? -16.272 5.730 15.234 1.00 94.31 121 TYR A CA 1
ATOM 974 C C . TYR A 1 121 ? -17.506 5.001 14.692 1.00 94.31 121 TYR A C 1
ATOM 976 O O . TYR A 1 121 ? -17.742 5.044 13.487 1.00 94.31 121 TYR A O 1
ATOM 984 N N . ILE A 1 122 ? -18.303 4.366 15.555 1.00 95.00 122 ILE A N 1
ATOM 985 C CA . ILE A 1 122 ? -19.497 3.613 15.151 1.00 95.00 122 ILE A CA 1
ATOM 986 C C . ILE A 1 122 ? -20.524 4.543 14.504 1.00 95.00 122 ILE A C 1
ATOM 988 O O . ILE A 1 122 ? -21.007 4.232 13.422 1.00 95.00 122 ILE A O 1
ATOM 992 N N . LEU A 1 123 ? -20.817 5.694 15.112 1.00 92.94 123 LEU A N 1
ATOM 993 C CA . LEU A 1 123 ? -21.800 6.654 14.593 1.00 92.94 123 LEU A CA 1
ATOM 994 C C . LEU A 1 123 ? -21.430 7.215 13.213 1.00 92.94 123 LEU A C 1
ATOM 996 O O . LEU A 1 123 ? -22.313 7.592 12.450 1.00 92.94 123 LEU A O 1
ATOM 1000 N N . SER A 1 124 ? -20.139 7.254 12.882 1.00 89.25 124 SER A N 1
ATO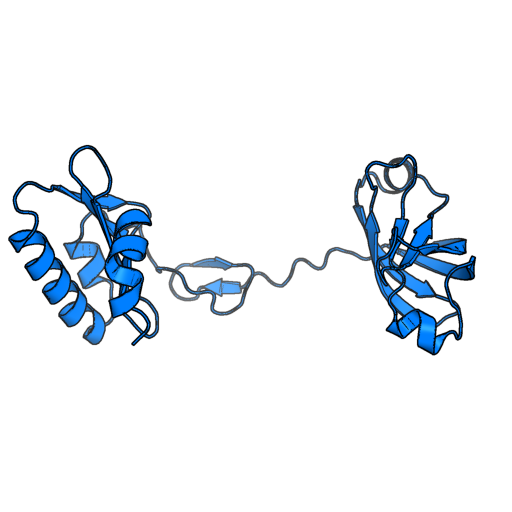M 1001 C CA . SER A 1 124 ? -19.659 7.708 11.571 1.00 89.25 124 SER A CA 1
ATOM 1002 C C . SER A 1 124 ? -19.768 6.662 10.450 1.00 89.25 124 SER A C 1
ATOM 1004 O O . SER A 1 124 ? -19.485 6.987 9.295 1.00 89.25 124 SER A O 1
ATOM 1006 N N . GLN A 1 125 ? -20.129 5.411 10.762 1.00 90.19 125 GLN A N 1
ATOM 1007 C CA . GLN A 1 125 ? -20.289 4.354 9.759 1.00 90.19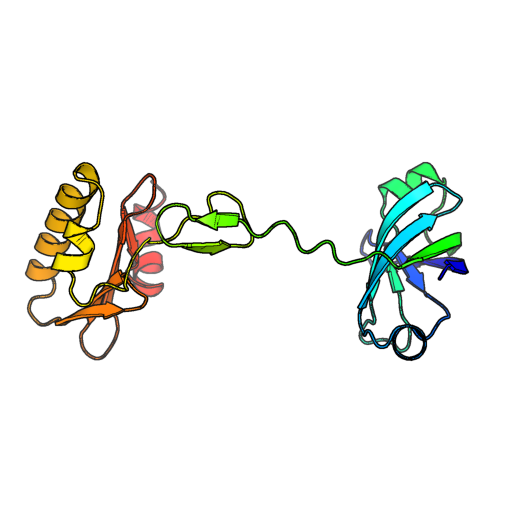 125 GLN A CA 1
ATOM 1008 C C . GLN A 1 125 ? -21.715 4.300 9.200 1.00 90.19 125 GLN A C 1
ATOM 1010 O O . GLN A 1 125 ? -22.660 4.789 9.817 1.00 90.19 125 GLN A O 1
ATOM 1015 N N . ASP A 1 126 ? -21.857 3.662 8.037 1.00 88.12 126 ASP A N 1
ATOM 1016 C CA . ASP A 1 126 ? -23.152 3.335 7.431 1.00 88.12 126 ASP A CA 1
ATOM 1017 C C . ASP A 1 126 ? -24.010 2.495 8.409 1.00 88.12 126 ASP A C 1
ATOM 1019 O O . ASP A 1 126 ? -23.462 1.688 9.166 1.00 88.12 126 ASP A O 1
ATOM 1023 N N . GLU A 1 127 ? -25.336 2.698 8.425 1.00 87.06 127 GLU A N 1
ATOM 1024 C CA . GLU A 1 127 ? -26.258 2.112 9.422 1.00 87.06 127 GLU A CA 1
ATOM 1025 C C . GLU A 1 127 ? -26.154 0.586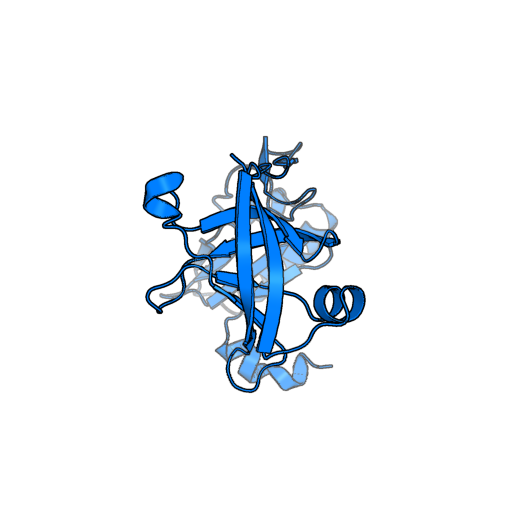 9.545 1.00 87.06 127 GLU A C 1
ATOM 1027 O O . GLU A 1 127 ? -26.161 0.058 10.660 1.00 87.06 127 GLU A O 1
ATOM 1032 N N . ASP A 1 128 ? -25.990 -0.104 8.414 1.00 86.69 128 ASP A N 1
ATOM 1033 C CA . ASP A 1 128 ? -25.796 -1.553 8.338 1.00 86.69 128 ASP A CA 1
ATOM 1034 C C . ASP A 1 128 ? -24.570 -1.997 9.149 1.00 86.69 128 ASP A C 1
ATOM 1036 O O . ASP A 1 128 ? -24.644 -2.912 9.967 1.00 86.69 128 ASP A O 1
ATOM 1040 N N . LYS A 1 129 ? -23.457 -1.274 9.019 1.00 92.88 129 LYS A N 1
ATOM 1041 C CA . LYS A 1 129 ? -22.219 -1.560 9.753 1.00 92.88 129 LYS A CA 1
ATOM 1042 C C . LYS A 1 129 ? -22.305 -1.165 11.216 1.00 92.88 129 LYS A C 1
ATOM 1044 O O . LYS A 1 129 ? -21.611 -1.762 12.037 1.00 92.88 129 LYS A O 1
ATOM 1049 N N . GLN A 1 130 ? -23.114 -0.167 11.577 1.00 95.31 130 GLN A N 1
ATOM 1050 C CA . GLN A 1 130 ? -23.229 0.236 12.979 1.00 95.31 130 GLN A CA 1
ATOM 1051 C C . GLN A 1 130 ? -23.769 -0.903 13.847 1.00 95.31 130 GLN A C 1
ATOM 1053 O O . GLN A 1 130 ? -23.296 -1.080 14.970 1.00 95.31 130 GLN A O 1
ATOM 1058 N N . ALA A 1 131 ? -24.739 -1.672 13.340 1.00 94.50 131 ALA A N 1
ATOM 1059 C CA . ALA A 1 131 ? -25.298 -2.821 14.047 1.00 94.50 131 ALA A CA 1
ATOM 1060 C C . ALA A 1 131 ? -24.219 -3.881 14.330 1.00 94.50 131 ALA A C 1
ATOM 1062 O O . ALA A 1 131 ? -23.997 -4.235 15.491 1.00 94.50 131 ALA A O 1
ATOM 1063 N N . ASP A 1 132 ? -23.474 -4.289 13.301 1.00 95.44 132 ASP A N 1
ATOM 1064 C CA . ASP A 1 132 ? -22.400 -5.282 13.422 1.00 95.44 132 ASP A CA 1
ATOM 1065 C C . ASP A 1 132 ? -21.269 -4.810 14.347 1.00 95.44 132 ASP A C 1
ATOM 1067 O O . ASP A 1 132 ? -20.768 -5.562 15.185 1.00 95.44 132 ASP A O 1
ATOM 1071 N N . LEU A 1 133 ? -20.875 -3.538 14.246 1.00 97.38 133 LEU A N 1
ATOM 1072 C CA . LEU A 1 133 ? -19.824 -2.969 15.091 1.00 97.38 133 LEU A CA 1
ATOM 1073 C C . LEU A 1 133 ? -20.234 -2.906 16.564 1.00 97.38 133 LEU A C 1
ATOM 1075 O O . LEU A 1 133 ? -19.407 -3.179 17.437 1.00 97.38 133 LEU A O 1
ATOM 1079 N N . ARG A 1 134 ? -21.497 -2.564 16.859 1.00 97.38 134 ARG A N 1
ATOM 1080 C CA . ARG A 1 134 ? -22.025 -2.597 18.232 1.00 97.38 134 ARG A CA 1
ATOM 1081 C C . ARG A 1 134 ? -22.047 -4.021 18.772 1.00 97.38 134 ARG A C 1
ATOM 1083 O O . ARG A 1 134 ? -21.654 -4.223 19.919 1.00 97.38 134 ARG A O 1
ATOM 1090 N N . TYR A 1 135 ? -22.438 -4.990 17.947 1.00 96.44 135 TYR A N 1
ATOM 1091 C CA . TYR A 1 135 ? -22.452 -6.400 18.326 1.00 96.44 135 TYR A CA 1
ATOM 1092 C C . TYR A 1 135 ? -21.046 -6.916 18.669 1.00 96.44 135 TYR A C 1
ATOM 1094 O O . TYR A 1 135 ? -20.831 -7.475 19.745 1.00 96.44 135 TYR A O 1
ATOM 1102 N N . ILE A 1 136 ? -20.051 -6.635 17.821 1.00 97.00 136 ILE A N 1
ATOM 1103 C CA . ILE A 1 136 ? -18.648 -6.990 18.084 1.00 97.00 136 ILE A CA 1
ATOM 1104 C C . ILE A 1 136 ? -18.140 -6.315 19.361 1.00 97.00 136 ILE A C 1
ATOM 1106 O O . ILE A 1 136 ? -17.540 -6.976 20.208 1.00 97.00 136 ILE A O 1
ATOM 1110 N N . ARG A 1 137 ? -18.408 -5.014 19.543 1.00 97.56 137 ARG A N 1
ATOM 1111 C CA . ARG A 1 137 ? -18.024 -4.288 20.763 1.00 97.56 137 ARG A CA 1
ATOM 1112 C C . ARG A 1 137 ? -18.632 -4.930 22.010 1.00 97.56 137 ARG A C 1
ATOM 1114 O O . ARG A 1 137 ? -17.935 -5.088 23.005 1.00 97.56 137 ARG A O 1
ATOM 1121 N N . GLN A 1 138 ? -19.902 -5.331 21.965 1.00 97.69 138 GLN A N 1
ATOM 1122 C CA . GLN A 1 138 ? -20.559 -6.005 23.086 1.00 97.69 138 GLN A CA 1
ATOM 1123 C C . GLN A 1 138 ? -19.847 -7.314 23.451 1.00 97.69 138 GLN A C 1
ATOM 1125 O O . GLN A 1 138 ? -19.518 -7.515 24.619 1.00 97.69 138 GLN A O 1
ATOM 1130 N N . ILE A 1 139 ? -19.552 -8.165 22.462 1.00 97.69 139 ILE A N 1
ATOM 1131 C CA . ILE A 1 139 ? -18.816 -9.422 22.673 1.00 97.69 139 ILE A CA 1
ATOM 1132 C C . ILE A 1 139 ? -17.449 -9.147 23.306 1.00 97.69 139 ILE A C 1
ATOM 1134 O O . ILE A 1 139 ? -17.074 -9.793 24.284 1.00 97.69 139 ILE A O 1
ATOM 1138 N N . LEU A 1 140 ? -16.712 -8.170 22.774 1.00 96.88 140 LEU A N 1
ATOM 1139 C CA . LEU A 1 140 ? -15.374 -7.840 23.255 1.00 96.88 140 LEU A CA 1
ATOM 1140 C C . LEU A 1 140 ? -15.391 -7.262 24.673 1.00 96.88 140 LEU A C 1
ATOM 1142 O O . LEU A 1 140 ? -14.558 -7.667 25.476 1.00 96.88 140 LEU A O 1
ATOM 1146 N N . ARG A 1 141 ? -16.359 -6.405 25.028 1.00 96.44 141 ARG A N 1
ATOM 1147 C CA . ARG A 1 141 ? -16.531 -5.929 26.415 1.00 96.44 141 ARG A CA 1
ATOM 1148 C C . ARG A 1 141 ? -16.777 -7.072 27.389 1.00 96.44 141 ARG A C 1
ATOM 1150 O O . ARG A 1 141 ? -16.233 -7.055 28.487 1.00 96.44 141 ARG A O 1
ATOM 1157 N N . SER A 1 142 ? -17.600 -8.045 27.001 1.00 97.62 142 SER A N 1
ATOM 1158 C CA . SER A 1 142 ? -17.887 -9.211 27.839 1.00 97.62 142 SER A CA 1
ATOM 1159 C C . SER A 1 142 ? -16.676 -10.135 27.978 1.00 97.62 142 SER A C 1
ATOM 1161 O O . SER A 1 142 ? -16.432 -10.653 29.063 1.00 97.62 142 SER A O 1
ATOM 1163 N N . ALA A 1 143 ? -15.908 -10.332 26.904 1.00 96.88 143 ALA A N 1
ATOM 1164 C CA . ALA A 1 143 ? -14.728 -11.196 26.907 1.00 96.88 143 ALA A CA 1
ATOM 1165 C C . ALA A 1 143 ? -13.489 -10.543 27.548 1.00 96.88 143 ALA A C 1
ATOM 1167 O O . ALA A 1 143 ? -12.626 -11.243 28.074 1.00 96.88 143 ALA A O 1
ATOM 1168 N N . LEU A 1 144 ? -13.385 -9.212 27.494 1.00 95.88 144 LEU A N 1
ATOM 1169 C CA . LEU A 1 144 ? -12.236 -8.425 27.947 1.00 95.88 144 LEU A CA 1
ATOM 1170 C C . LEU A 1 144 ? -12.672 -7.320 28.934 1.00 95.88 144 LEU A C 1
ATOM 1172 O O . LEU A 1 144 ? -12.435 -6.141 28.669 1.00 95.88 144 LEU A O 1
ATOM 1176 N N . PRO A 1 145 ? -13.283 -7.662 30.086 1.00 95.06 145 PRO A N 1
ATOM 1177 C CA . PRO A 1 145 ? -13.859 -6.673 31.005 1.00 95.06 145 PRO A CA 1
ATOM 1178 C C . PRO A 1 145 ? -12.824 -5.718 31.620 1.00 95.06 145 PRO A C 1
ATOM 1180 O O . PRO A 1 145 ? -13.170 -4.622 32.045 1.00 95.06 145 PRO A O 1
ATOM 1183 N N . GLU A 1 146 ? -11.552 -6.123 31.657 1.00 95.44 146 GLU A N 1
ATOM 1184 C CA . GLU A 1 146 ? -10.444 -5.315 32.180 1.00 95.44 146 GLU A CA 1
ATOM 1185 C C . GLU A 1 146 ? -9.687 -4.526 31.098 1.00 95.44 146 GLU A C 1
ATOM 1187 O O . GLU A 1 146 ? -8.684 -3.880 31.402 1.00 95.44 146 GLU A O 1
ATOM 1192 N N . ALA A 1 147 ? -10.089 -4.626 29.829 1.00 97.00 147 ALA A N 1
ATOM 1193 C CA . ALA A 1 147 ? -9.428 -3.910 28.745 1.00 97.00 147 ALA A CA 1
ATOM 1194 C C . ALA A 1 147 ? -10.029 -2.513 28.550 1.00 97.00 147 ALA A C 1
ATOM 1196 O O . ALA A 1 147 ? -11.243 -2.321 28.568 1.00 97.00 147 ALA A O 1
ATOM 1197 N N . GLU A 1 148 ? -9.160 -1.538 28.305 1.00 97.44 148 GLU A N 1
ATOM 1198 C CA . GLU A 1 148 ? -9.537 -0.172 27.968 1.00 97.44 148 GLU A CA 1
ATOM 1199 C C . GLU A 1 148 ? -9.980 -0.083 26.503 1.00 97.44 148 GLU A C 1
ATOM 1201 O O . GLU A 1 148 ? -9.305 -0.584 25.597 1.00 97.44 148 GLU A O 1
ATOM 1206 N N . GLU A 1 149 ? -11.098 0.601 26.268 1.00 97.56 149 GLU A N 1
ATOM 1207 C CA . GLU A 1 149 ? -11.568 0.970 24.936 1.00 97.56 149 GLU A CA 1
ATOM 1208 C C . GLU A 1 149 ? -10.914 2.272 24.472 1.00 97.56 149 GLU A C 1
ATOM 1210 O O . GLU A 1 149 ? -11.051 3.313 25.111 1.00 97.56 149 GLU A O 1
ATOM 1215 N N . ARG A 1 150 ? -10.253 2.246 23.313 1.00 96.81 150 ARG A N 1
ATOM 1216 C CA . ARG A 1 150 ? -9.607 3.436 22.743 1.00 96.81 150 ARG A CA 1
ATOM 1217 C C . ARG A 1 150 ? -9.600 3.436 21.220 1.00 96.81 150 ARG A C 1
ATOM 1219 O O . ARG A 1 150 ? -9.909 2.433 20.577 1.00 96.81 150 ARG A O 1
ATOM 1226 N N . ILE A 1 151 ? -9.166 4.553 20.634 1.00 95.81 151 ILE A N 1
ATOM 1227 C CA . ILE A 1 151 ? -8.891 4.662 19.197 1.00 95.81 151 ILE A CA 1
ATOM 1228 C C . ILE A 1 151 ? -7.382 4.610 18.932 1.00 95.81 151 ILE A C 1
ATOM 1230 O O . ILE A 1 151 ? -6.637 5.530 19.270 1.00 95.81 151 ILE A O 1
ATOM 1234 N N . SER A 1 152 ? -6.923 3.555 18.254 1.00 93.62 152 SER A N 1
ATOM 1235 C CA . SER A 1 152 ? -5.546 3.417 17.752 1.00 93.62 152 SER A CA 1
ATOM 1236 C C . SER A 1 152 ? -5.569 3.246 16.239 1.00 93.62 152 SER A C 1
ATOM 1238 O O . SER A 1 152 ? -6.405 2.525 15.709 1.00 93.62 152 SER A O 1
ATOM 1240 N N . TRP A 1 153 ? -4.705 3.972 15.523 1.00 89.62 153 TRP A N 1
ATOM 1241 C CA . TRP A 1 153 ? -4.703 4.000 14.049 1.00 89.62 153 TRP A CA 1
ATOM 1242 C C . TRP A 1 153 ? -6.078 4.298 13.419 1.00 89.62 153 TRP A C 1
ATOM 1244 O O . TRP A 1 153 ? -6.394 3.830 12.332 1.00 89.62 153 TRP A O 1
ATOM 1254 N N . SER A 1 154 ? -6.882 5.126 14.098 1.00 89.25 154 SER A N 1
ATOM 1255 C CA . SER A 1 154 ? -8.265 5.468 13.712 1.00 89.25 154 SER A CA 1
ATOM 1256 C C . SER A 1 154 ? -9.243 4.285 13.739 1.00 89.25 154 SER A C 1
ATOM 1258 O O . SER A 1 154 ? -10.274 4.333 13.077 1.00 89.25 154 SER A O 1
ATOM 1260 N N . MET A 1 155 ? -8.927 3.237 14.503 1.00 94.19 155 MET A N 1
ATOM 1261 C CA . MET A 1 155 ? -9.754 2.044 14.671 1.00 94.19 155 MET A CA 1
ATOM 1262 C C . MET A 1 155 ? -10.099 1.815 16.152 1.00 94.19 155 MET A C 1
ATOM 1264 O O . MET A 1 155 ? -9.235 2.014 17.020 1.00 94.19 155 MET A O 1
ATOM 1268 N N . PRO A 1 156 ? -11.324 1.352 16.451 1.00 97.38 156 PRO A N 1
ATOM 1269 C CA . PRO A 1 156 ? -11.679 0.761 17.734 1.00 97.38 156 PRO A CA 1
ATOM 1270 C C . PRO A 1 156 ? -10.677 -0.302 18.179 1.00 97.38 156 PRO A C 1
ATOM 1272 O O . PRO A 1 156 ? -10.294 -1.183 17.408 1.00 97.38 156 PRO A O 1
ATOM 1275 N N . THR A 1 157 ? -10.212 -0.183 19.419 1.00 97.69 157 THR A N 1
ATOM 1276 C CA . THR A 1 157 ? -9.129 -0.996 19.975 1.00 97.69 157 THR A CA 1
ATOM 1277 C C . THR A 1 157 ? -9.405 -1.321 21.434 1.00 97.69 157 THR A C 1
ATOM 1279 O O . THR A 1 157 ? -9.693 -0.409 22.206 1.00 97.69 157 THR A O 1
ATOM 1282 N N . TYR A 1 158 ? -9.227 -2.588 21.808 1.00 97.69 158 TYR A N 1
ATOM 1283 C CA . TYR A 1 158 ? -9.140 -3.015 23.205 1.00 97.69 158 TYR A CA 1
ATOM 1284 C C . TYR A 1 158 ? -7.677 -3.142 23.617 1.00 97.69 158 TYR A C 1
ATOM 1286 O O . TYR A 1 158 ? -6.873 -3.777 22.924 1.00 97.69 158 TYR A O 1
ATOM 1294 N N . TRP A 1 159 ? -7.325 -2.519 24.737 1.00 97.12 159 TRP A N 1
ATOM 1295 C CA . TRP A 1 159 ? -5.948 -2.396 25.199 1.00 97.12 159 TRP A CA 1
ATOM 1296 C C . TRP A 1 159 ? -5.798 -2.763 26.676 1.00 97.12 159 TRP A C 1
ATOM 1298 O O . TRP A 1 159 ? -6.611 -2.371 27.506 1.00 97.12 159 TRP A O 1
ATOM 1308 N N . LYS A 1 160 ? -4.723 -3.482 27.012 1.00 96.12 160 LYS A N 1
ATOM 1309 C CA . LYS A 1 160 ? -4.312 -3.748 28.401 1.00 96.12 160 LYS A CA 1
ATOM 1310 C C . LYS A 1 160 ? -2.794 -3.910 28.468 1.00 96.12 160 LYS A C 1
ATOM 1312 O O . LYS A 1 160 ? -2.262 -4.997 28.252 1.00 96.12 160 LYS A O 1
ATOM 1317 N N . GLY A 1 161 ? -2.065 -2.809 28.649 1.00 95.12 161 GLY A N 1
ATOM 1318 C CA . GLY A 1 161 ? -0.595 -2.772 28.537 1.00 95.12 161 GLY A CA 1
ATOM 1319 C C . GLY A 1 161 ? -0.082 -2.859 27.089 1.00 95.12 161 GLY A C 1
ATOM 1320 O O . GLY A 1 161 ? 0.883 -2.194 26.723 1.00 95.12 161 GLY A O 1
ATOM 1321 N N . HIS A 1 162 ? -0.775 -3.603 26.229 1.00 93.56 162 HIS A N 1
ATOM 1322 C CA . HIS A 1 162 ? -0.538 -3.739 24.793 1.00 93.56 162 HIS A CA 1
ATOM 1323 C C . HIS A 1 162 ? -1.875 -3.821 24.034 1.00 93.56 162 HIS A C 1
ATOM 1325 O O . HIS A 1 162 ? -2.941 -3.960 24.639 1.00 93.56 162 HIS A O 1
ATOM 1331 N N . ASN A 1 163 ? -1.833 -3.687 22.704 1.00 95.00 163 ASN A N 1
ATOM 1332 C CA . ASN A 1 163 ? -3.024 -3.833 21.863 1.00 95.00 163 ASN A CA 1
ATOM 1333 C C . ASN A 1 163 ? -3.448 -5.305 21.821 1.00 95.00 163 ASN A C 1
ATOM 1335 O O . ASN A 1 163 ? -2.665 -6.140 21.375 1.00 95.00 163 ASN A O 1
ATOM 1339 N N . ILE A 1 164 ? -4.672 -5.600 22.261 1.00 95.88 164 ILE A N 1
ATOM 1340 C CA . ILE A 1 164 ? -5.212 -6.964 22.282 1.00 95.88 164 ILE A CA 1
ATOM 1341 C C . ILE A 1 164 ? -5.890 -7.270 20.948 1.00 95.88 164 ILE A C 1
ATOM 1343 O O . ILE A 1 164 ? -5.586 -8.262 20.294 1.00 95.88 164 ILE A O 1
ATOM 1347 N N . VAL A 1 165 ? -6.829 -6.412 20.545 1.00 97.12 165 VAL A N 1
ATOM 1348 C CA . VAL A 1 165 ? -7.615 -6.604 19.326 1.00 97.12 165 VAL A CA 1
ATOM 1349 C C . VAL A 1 165 ? -8.116 -5.270 18.795 1.00 97.12 165 VAL A C 1
ATOM 1351 O O . VAL A 1 165 ? -8.466 -4.365 19.559 1.00 97.12 165 VAL A O 1
ATOM 1354 N N . HIS A 1 166 ? -8.170 -5.172 17.472 1.00 97.00 166 HIS A N 1
ATOM 1355 C CA . HIS A 1 166 ? -8.805 -4.070 16.762 1.00 97.00 166 HIS A CA 1
ATOM 1356 C C . HIS A 1 166 ? -9.962 -4.590 15.922 1.00 97.00 166 HIS A C 1
ATOM 1358 O O . HIS A 1 166 ? -9.949 -5.739 15.477 1.00 97.00 166 HIS A O 1
ATOM 1364 N N . PHE A 1 167 ? -10.922 -3.724 15.632 1.00 97.12 167 PHE A N 1
ATOM 1365 C CA . PHE A 1 167 ? -11.949 -4.005 14.638 1.00 97.12 167 PHE A CA 1
ATOM 1366 C C . PHE A 1 167 ? -12.289 -2.740 13.858 1.00 97.12 167 PHE A C 1
ATOM 1368 O O . PHE A 1 167 ? -12.172 -1.634 14.382 1.00 97.12 167 PHE A O 1
ATOM 1375 N N . ALA A 1 168 ? -12.653 -2.888 12.585 1.00 94.88 168 ALA A N 1
ATOM 1376 C CA . ALA A 1 168 ? -12.950 -1.752 11.719 1.00 94.88 168 ALA A CA 1
ATOM 1377 C C . ALA A 1 168 ? -13.906 -2.118 10.581 1.00 94.88 168 ALA A C 1
ATOM 1379 O O . ALA A 1 168 ? -13.806 -3.186 9.981 1.00 94.88 168 ALA A O 1
ATOM 1380 N N . ALA A 1 169 ? -14.783 -1.189 10.225 1.00 93.00 169 ALA A N 1
ATOM 1381 C CA . ALA A 1 169 ? -15.600 -1.256 9.027 1.00 93.00 169 ALA A CA 1
ATOM 1382 C C . ALA A 1 169 ? -14.744 -1.203 7.749 1.00 93.00 169 ALA A C 1
ATOM 1384 O O . ALA A 1 169 ? -13.929 -0.299 7.554 1.00 93.00 169 ALA A O 1
ATOM 1385 N N . SER A 1 170 ? -14.992 -2.147 6.843 1.00 89.00 170 SER A N 1
ATOM 1386 C CA . SER A 1 170 ? -14.524 -2.137 5.456 1.00 89.00 170 SER A CA 1
ATOM 1387 C C . SER A 1 170 ? -15.712 -2.002 4.499 1.00 89.00 170 SER A C 1
ATOM 1389 O O . SER A 1 170 ? -16.873 -2.046 4.899 1.00 89.00 170 SER A O 1
ATOM 1391 N N . ARG A 1 171 ? -15.450 -1.835 3.194 1.00 83.31 171 ARG A N 1
ATOM 1392 C CA . ARG A 1 171 ? -16.521 -1.642 2.195 1.00 83.31 171 ARG A CA 1
ATOM 1393 C C . ARG A 1 171 ? -17.515 -2.810 2.125 1.00 83.31 171 ARG A C 1
ATOM 1395 O O . ARG A 1 171 ? -18.671 -2.567 1.817 1.00 83.31 171 ARG A O 1
ATOM 1402 N N . LYS A 1 172 ? -17.058 -4.047 2.351 1.00 88.69 172 LYS A N 1
ATOM 1403 C CA . LYS A 1 172 ? -17.859 -5.278 2.184 1.00 88.69 172 LYS A CA 1
ATOM 1404 C C . LYS A 1 172 ? -17.940 -6.164 3.434 1.00 88.69 172 LYS A C 1
ATOM 1406 O O . LYS A 1 172 ? -18.560 -7.213 3.372 1.00 88.69 172 LYS A O 1
ATOM 1411 N N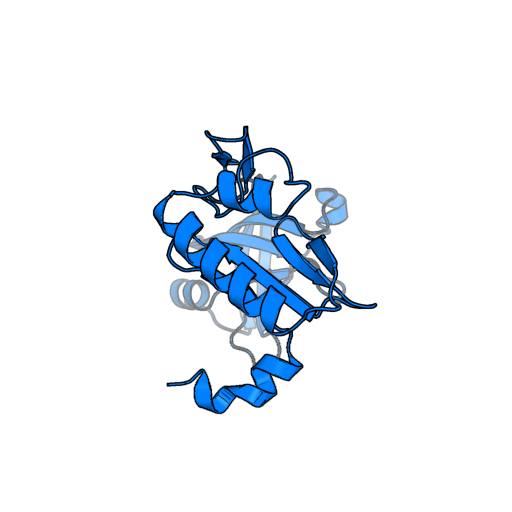 . HIS A 1 173 ? -17.234 -5.818 4.505 1.00 91.19 173 HIS A N 1
ATOM 1412 C CA . HIS A 1 173 ? -17.112 -6.657 5.700 1.00 91.19 173 HIS A CA 1
ATOM 1413 C C . HIS A 1 173 ? -16.680 -5.811 6.901 1.00 91.19 173 HIS A C 1
ATOM 1415 O O . HIS A 1 173 ? -16.228 -4.676 6.724 1.00 91.19 173 HIS A O 1
ATOM 1421 N N . ILE A 1 174 ? -16.743 -6.382 8.103 1.00 94.38 174 ILE A N 1
ATOM 1422 C CA . ILE A 1 174 ? -16.033 -5.868 9.277 1.00 94.38 174 ILE A CA 1
ATOM 1423 C C . ILE A 1 174 ? -14.714 -6.629 9.414 1.00 94.38 174 ILE A C 1
ATOM 1425 O O . ILE A 1 174 ? -14.691 -7.856 9.423 1.00 94.38 174 ILE A O 1
ATOM 1429 N N . GLY A 1 175 ? -13.599 -5.906 9.461 1.00 94.31 175 GLY A N 1
ATOM 1430 C CA . GLY A 1 175 ? -12.284 -6.482 9.716 1.00 94.31 175 GLY A CA 1
ATOM 1431 C C . GLY A 1 175 ? -12.060 -6.654 11.214 1.00 94.31 175 GLY A C 1
ATOM 1432 O O . GLY A 1 175 ? -12.300 -5.716 11.975 1.00 94.31 175 GLY A O 1
ATOM 1433 N N . LEU A 1 176 ? -11.570 -7.825 11.617 1.00 95.50 176 LEU A N 1
ATOM 1434 C CA . LEU A 1 176 ? -11.129 -8.134 12.976 1.00 95.50 176 LEU A CA 1
ATOM 1435 C C . LEU A 1 176 ? -9.624 -8.419 12.952 1.00 95.50 176 LEU A C 1
ATOM 1437 O O . LEU A 1 176 ? -9.155 -9.217 12.143 1.00 95.50 176 LEU A O 1
ATOM 1441 N N . TYR A 1 177 ? -8.868 -7.776 13.840 1.00 95.62 177 TYR A N 1
ATOM 1442 C CA . TYR A 1 177 ? -7.405 -7.824 13.857 1.00 95.62 177 TYR A CA 1
ATOM 1443 C C . TYR A 1 177 ? -6.909 -8.262 15.246 1.00 95.62 177 TYR A C 1
ATOM 1445 O O . TYR A 1 177 ? -6.592 -7.410 16.080 1.00 95.62 177 TYR A O 1
ATOM 1453 N N . PRO A 1 178 ? -6.854 -9.578 15.520 1.00 93.44 178 PRO A N 1
ATOM 1454 C CA . PRO A 1 178 ? -6.482 -10.129 16.829 1.00 93.44 178 PRO A CA 1
ATOM 1455 C C . PRO A 1 178 ? -4.963 -10.331 17.009 1.00 93.44 178 PRO A C 1
ATOM 1457 O O . PRO A 1 178 ? -4.521 -10.932 17.984 1.00 93.44 178 PRO A O 1
ATOM 1460 N N . GLY A 1 179 ? -4.152 -9.866 16.053 1.00 91.50 179 GLY A N 1
ATOM 1461 C CA . GLY A 1 179 ? -2.704 -10.077 16.034 1.00 91.50 179 GLY A CA 1
ATOM 1462 C C . GLY A 1 179 ? -2.280 -11.453 15.485 1.00 91.50 179 GLY A C 1
ATOM 1463 O O . GLY A 1 179 ? -3.103 -12.360 15.345 1.00 91.50 179 GLY A O 1
ATOM 1464 N N . PRO A 1 180 ? -0.989 -11.619 15.146 1.00 91.50 180 PRO A N 1
ATOM 1465 C CA . PRO A 1 180 ? -0.491 -12.789 14.417 1.00 91.50 180 PRO A CA 1
ATOM 1466 C C . PRO A 1 180 ? -0.628 -14.102 15.199 1.00 91.50 180 PRO A C 1
ATOM 1468 O O . PRO A 1 180 ? -1.049 -15.099 14.624 1.00 91.50 180 PRO A O 1
ATOM 1471 N N . ALA A 1 181 ? -0.358 -14.096 16.508 1.00 92.06 181 ALA A N 1
ATOM 1472 C CA . ALA A 1 181 ? -0.442 -15.300 17.340 1.00 92.06 181 ALA A CA 1
ATOM 1473 C C . ALA A 1 181 ? -1.865 -15.885 17.396 1.00 92.06 181 ALA A C 1
ATOM 1475 O O . ALA A 1 181 ? -2.048 -17.101 17.409 1.00 92.06 181 ALA A O 1
ATOM 1476 N N . ALA A 1 182 ? -2.890 -15.026 17.401 1.00 92.19 182 ALA A N 1
ATOM 1477 C CA . ALA A 1 182 ? -4.275 -15.474 17.338 1.00 92.19 182 ALA A CA 1
ATOM 1478 C C . ALA A 1 182 ? -4.608 -16.054 15.957 1.00 92.19 182 ALA A C 1
ATOM 1480 O O . ALA A 1 182 ? -5.208 -17.121 15.877 1.00 92.19 182 ALA A O 1
ATOM 1481 N N . VAL A 1 183 ? -4.183 -15.396 14.873 1.00 93.50 183 VAL A N 1
ATOM 1482 C CA . VAL A 1 183 ? -4.390 -15.909 13.508 1.00 93.50 183 VAL A CA 1
ATOM 1483 C C . VAL A 1 183 ? -3.748 -17.286 13.337 1.00 93.50 183 VAL A C 1
ATOM 1485 O O . VAL A 1 183 ? -4.390 -18.183 12.804 1.00 93.50 183 VAL A O 1
ATOM 1488 N N . GLU A 1 184 ? -2.528 -17.478 13.839 1.00 94.31 184 GLU A N 1
ATOM 1489 C CA . GLU A 1 184 ? -1.833 -18.768 13.803 1.00 94.31 184 GLU A CA 1
ATOM 1490 C C . GLU A 1 184 ? -2.585 -19.842 14.598 1.00 94.31 184 GLU A C 1
ATOM 1492 O O . GLU A 1 184 ? -2.882 -20.914 14.071 1.00 94.31 184 GLU A O 1
ATOM 1497 N N . LYS A 1 185 ? -2.987 -19.531 15.838 1.00 94.75 185 LYS A N 1
ATOM 1498 C CA . LYS A 1 185 ? -3.737 -20.458 16.698 1.00 94.75 185 LYS A CA 1
ATOM 1499 C C . LYS A 1 185 ? -5.068 -20.906 16.084 1.00 94.75 185 LYS A C 1
ATOM 1501 O O . LYS A 1 185 ? -5.479 -22.043 16.298 1.00 94.75 185 LYS A O 1
ATOM 1506 N N . PHE A 1 186 ? -5.744 -20.025 15.346 1.00 93.31 186 PHE A N 1
ATOM 1507 C CA . PHE A 1 186 ? -7.059 -20.285 14.752 1.00 93.31 186 PHE A CA 1
ATOM 1508 C C . PHE A 1 186 ? -7.015 -20.553 13.239 1.00 93.31 186 PHE A C 1
ATOM 1510 O O . PHE A 1 186 ? -8.068 -20.619 12.606 1.00 93.31 186 PHE A O 1
ATOM 1517 N N . ALA A 1 187 ? -5.834 -20.757 12.646 1.00 92.19 187 ALA A N 1
ATOM 1518 C CA . ALA A 1 187 ? -5.672 -20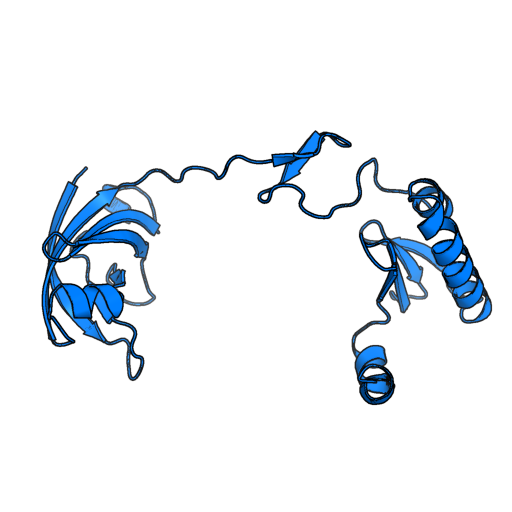.886 11.195 1.00 92.19 187 ALA A CA 1
ATOM 1519 C C . ALA A 1 187 ? -6.555 -21.988 10.572 1.00 92.19 187 ALA A C 1
ATOM 1521 O O . ALA A 1 187 ? -7.145 -21.786 9.507 1.00 92.19 187 ALA A O 1
ATOM 1522 N N . GLY A 1 188 ? -6.706 -23.125 11.263 1.00 92.56 188 GLY A N 1
ATOM 1523 C CA . GLY A 1 188 ? -7.559 -24.235 10.820 1.00 92.56 188 GLY A CA 1
ATOM 1524 C C . GLY A 1 188 ? -9.041 -23.864 10.708 1.00 92.56 188 GLY A C 1
ATOM 1525 O O . GLY A 1 188 ? -9.701 -24.264 9.757 1.00 92.56 188 GLY A O 1
ATOM 1526 N N . SER A 1 189 ? -9.548 -23.045 11.631 1.00 90.00 189 SER A N 1
ATOM 1527 C CA . SER A 1 189 ? -10.940 -22.570 11.630 1.00 90.00 189 SER A CA 1
ATOM 1528 C C . SER A 1 189 ? -11.188 -21.413 10.659 1.00 90.00 189 SER A C 1
ATOM 1530 O O . SER A 1 189 ? -12.331 -21.153 10.306 1.00 90.00 189 SER A O 1
ATOM 1532 N N . LEU A 1 190 ? -10.136 -20.699 10.243 1.00 85.44 190 LEU A N 1
ATOM 1533 C CA . LEU A 1 190 ? -10.229 -19.562 9.317 1.00 85.44 190 LEU A CA 1
ATOM 1534 C C . LEU A 1 190 ? -10.163 -19.969 7.837 1.00 85.44 190 LEU A C 1
ATOM 1536 O O . LEU A 1 190 ? -10.493 -19.162 6.975 1.00 85.44 190 LEU A O 1
ATOM 1540 N N . SER A 1 191 ? -9.716 -21.193 7.543 1.00 75.94 191 SER A N 1
ATOM 1541 C CA . SER A 1 191 ? -9.525 -21.695 6.170 1.00 75.94 191 SER A CA 1
ATOM 1542 C C . SER A 1 191 ? -10.745 -22.449 5.619 1.00 75.94 191 SER A C 1
ATOM 1544 O O . SER A 1 191 ? -10.620 -23.151 4.617 1.00 75.94 191 SER A O 1
ATOM 1546 N N . SER A 1 192 ? -11.884 -22.363 6.316 1.00 51.88 192 SER A N 1
ATOM 1547 C CA . SER A 1 192 ? -13.123 -23.109 6.043 1.00 51.88 192 SER A CA 1
ATOM 1548 C C . SER A 1 192 ? -14.068 -22.354 5.115 1.00 51.88 192 SER A C 1
ATOM 1550 O O . SER A 1 192 ? -14.220 -21.128 5.311 1.00 51.88 192 SER A O 1
#